Protein AF-A0A3M0XNU6-F1 (afdb_monomer)

Solvent-accessible surface area (backbone atoms only — not comparable to full-atom values): 14182 Å² total; per-residue (Å²): 137,84,80,82,56,65,70,59,57,54,55,50,54,57,53,46,60,76,67,73,67,74,83,84,85,66,60,78,74,62,72,77,53,43,75,71,45,55,51,52,51,54,50,51,52,55,58,64,71,69,73,85,81,84,87,78,82,79,82,80,80,74,86,76,84,79,83,78,89,78,93,73,89,81,83,86,74,93,75,79,91,77,82,81,82,77,85,79,81,82,78,76,83,76,80,78,79,79,77,73,84,72,46,28,30,30,47,63,102,56,91,40,57,34,13,68,40,73,92,59,55,75,74,43,81,45,59,44,35,39,70,39,46,78,46,102,55,83,64,45,78,46,99,91,39,49,25,34,37,29,33,47,96,92,42,74,26,26,38,52,46,90,32,57,39,78,45,63,93,75,58,46,62,37,47,89,88,29,49,56,31,14,76,39,86,95,49,57,74,76,43,80,40,54,30,28,32,53,30,31,76,75,46,75,57,96,78,30,33,36,31,38,36,85,90,70,50,70,32,22,34,69,128

Sequence (223 aa):
MEIDLRPFVQKTKKLLSVFGWKPTWWPPYLKKIGLPGALVFLLLVAVGMFAIGARVSAHDETPVATTVEITGQVTATPVAPTDTPTPTPTLAPTPTATTVPVAYVVQSDNVVYLLKEPGLTILASVPVGSEVEIRDAEPVIAGGITWVPVRYDGTDGWLADYQVYPIQAGYALVGEDGGRLYDAPDGQPIAWLYPGAAYHVVESSDGWLHVSLVDGKSGWIRP

Secondary structure (DSSP, 8-state):
-----HHHHHHHHHHHHHTT-------TTTTSSHHHHHHHHHHHHHHHTTSS-----------------------PPPPPPPPPPPPPPPPPPPPPP-----EEEE--SS-EEEESSTTS-EEEEE-TT-EEEEPSS--EEETTEEEEEEEETTEEEEEEGGGEEEEPTTEEE--TT-EEEESSTT--EEEEEPTT-EEEEEEEETTEEEEEETTS-EEEE--

Radius of gyration: 32.39 Å; Cα contacts (8 Å, |Δi|>4): 297; chains: 1; bounding box: 72×64×84 Å

Structure (mmCIF, N/CA/C/O backbone):
data_AF-A0A3M0XNU6-F1
#
_entry.id   AF-A0A3M0XNU6-F1
#
loop_
_atom_site.group_PDB
_atom_site.id
_atom_site.type_symbol
_atom_site.label_atom_id
_atom_site.label_alt_id
_atom_site.label_comp_id
_atom_site.label_asym_id
_atom_site.label_entity_id
_atom_site.label_seq_id
_atom_site.pdbx_PDB_ins_code
_atom_site.Cartn_x
_atom_site.Cartn_y
_atom_site.Cartn_z
_atom_site.occupancy
_atom_site.B_iso_or_equiv
_atom_site.auth_seq_id
_atom_site.auth_comp_id
_atom_site.auth_asym_id
_atom_site.auth_atom_id
_atom_site.pdbx_PDB_model_num
ATOM 1 N N . MET A 1 1 ? 13.383 44.230 37.381 1.00 42.81 1 MET A N 1
ATOM 2 C CA . MET A 1 1 ? 12.063 43.954 37.982 1.00 42.81 1 MET A CA 1
ATOM 3 C C . MET A 1 1 ? 11.953 42.442 38.088 1.00 42.81 1 MET A C 1
ATOM 5 O O . MET A 1 1 ? 11.737 41.784 37.082 1.00 42.81 1 MET A O 1
ATOM 9 N N . GLU A 1 2 ? 12.292 41.889 39.250 1.00 49.72 2 GLU A N 1
ATOM 10 C CA . GLU A 1 2 ? 12.388 40.442 39.471 1.00 49.72 2 GLU A CA 1
ATOM 11 C C . GLU A 1 2 ? 11.035 39.941 39.979 1.00 49.72 2 GLU A C 1
ATOM 13 O O . GLU A 1 2 ? 10.546 40.391 41.014 1.00 49.72 2 GLU A O 1
ATOM 18 N N . ILE A 1 3 ? 10.371 39.098 39.189 1.00 46.88 3 ILE A N 1
ATOM 19 C CA . ILE A 1 3 ? 9.036 38.591 39.511 1.00 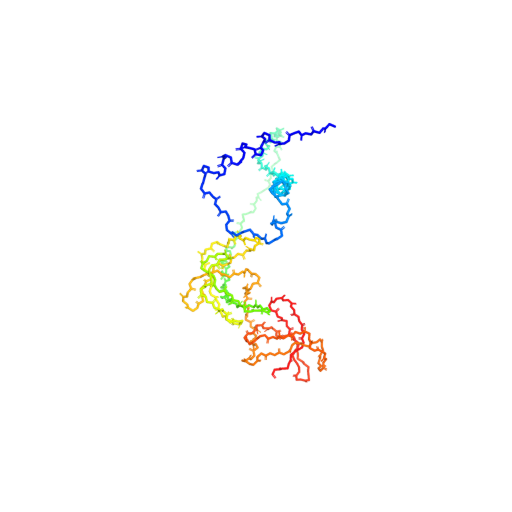46.88 3 ILE A CA 1
ATOM 20 C C . ILE A 1 3 ? 9.209 37.420 40.481 1.00 46.88 3 ILE A C 1
ATOM 22 O O . ILE A 1 3 ? 9.730 36.370 40.108 1.00 46.88 3 ILE A O 1
ATOM 26 N N . ASP A 1 4 ? 8.763 37.591 41.726 1.00 68.00 4 ASP A N 1
ATOM 27 C CA . ASP A 1 4 ? 8.775 36.517 42.719 1.00 68.00 4 ASP A CA 1
ATOM 28 C C . ASP A 1 4 ? 7.674 35.491 42.405 1.00 68.00 4 ASP A C 1
ATOM 30 O O . ASP A 1 4 ? 6.487 35.703 42.658 1.00 68.00 4 ASP A O 1
ATOM 34 N N . LEU A 1 5 ? 8.081 34.358 41.832 1.00 55.56 5 LEU A N 1
ATOM 35 C CA . LEU A 1 5 ? 7.194 33.257 41.445 1.00 55.56 5 LEU A CA 1
ATOM 36 C C . LEU A 1 5 ? 6.949 32.240 42.574 1.00 55.56 5 LEU A C 1
ATOM 38 O O . LEU A 1 5 ? 6.152 31.310 42.405 1.00 55.56 5 LEU A O 1
ATOM 42 N N . ARG A 1 6 ? 7.583 32.398 43.746 1.00 69.50 6 ARG A N 1
ATOM 43 C CA . ARG A 1 6 ? 7.418 31.483 44.891 1.00 69.50 6 ARG A CA 1
ATOM 44 C C . ARG A 1 6 ? 5.957 31.266 45.320 1.00 69.50 6 ARG A C 1
ATOM 46 O O . ARG A 1 6 ? 5.605 30.103 45.546 1.00 69.50 6 ARG A O 1
ATOM 53 N N . PRO A 1 7 ? 5.071 32.284 45.397 1.00 68.06 7 PRO A N 1
ATOM 54 C CA . PRO A 1 7 ? 3.685 32.057 45.814 1.00 68.06 7 PRO A CA 1
ATOM 55 C C . PRO A 1 7 ? 2.882 31.218 44.804 1.00 68.06 7 PRO A C 1
ATOM 57 O O . PRO A 1 7 ? 2.040 30.408 45.202 1.00 68.06 7 PRO A O 1
ATOM 60 N N . PHE A 1 8 ? 3.176 31.333 43.506 1.00 54.69 8 PHE A N 1
ATOM 61 C CA . PHE A 1 8 ? 2.510 30.551 42.459 1.00 54.69 8 PHE A CA 1
ATOM 62 C C . PHE A 1 8 ? 2.925 29.070 42.490 1.00 54.69 8 PHE A C 1
ATOM 64 O O . PHE A 1 8 ? 2.083 28.172 42.382 1.00 54.69 8 PHE A O 1
ATOM 71 N N . VAL A 1 9 ? 4.212 28.801 42.732 1.00 63.41 9 VAL A N 1
ATOM 72 C CA . VAL A 1 9 ? 4.755 27.435 42.862 1.00 63.41 9 VAL A CA 1
ATOM 73 C C . VAL A 1 9 ? 4.161 26.701 44.074 1.00 63.41 9 VAL A C 1
ATOM 75 O O . VAL A 1 9 ? 3.882 25.503 44.006 1.00 63.41 9 VAL A O 1
ATOM 78 N N . GLN A 1 10 ? 3.911 27.406 45.180 1.00 66.50 10 GLN A N 1
ATOM 79 C CA . GLN A 1 10 ? 3.286 26.803 46.365 1.00 66.50 10 GLN A CA 1
ATOM 80 C C . GLN A 1 10 ? 1.804 26.470 46.133 1.00 66.50 10 GLN A C 1
ATOM 82 O O . GLN A 1 10 ? 1.336 25.397 46.524 1.00 66.50 10 GLN A O 1
ATOM 87 N N . LYS A 1 11 ? 1.068 27.345 45.435 1.00 65.12 11 LYS A N 1
ATOM 88 C CA . LYS A 1 11 ? -0.355 27.132 45.121 1.00 65.12 11 LYS A CA 1
ATOM 89 C C . LYS A 1 11 ? -0.570 25.943 44.175 1.00 65.12 11 LYS A C 1
ATOM 91 O O . LYS A 1 11 ? -1.494 25.159 44.376 1.00 65.12 11 LYS A O 1
ATOM 96 N N . THR A 1 12 ? 0.314 25.767 43.194 1.00 55.41 12 THR A N 1
ATOM 97 C CA . THR A 1 12 ? 0.257 24.664 42.215 1.00 55.41 12 THR A CA 1
ATOM 98 C C . THR A 1 12 ? 0.667 23.315 42.809 1.00 55.41 12 THR A C 1
ATOM 100 O O . THR A 1 12 ? -0.002 22.318 42.538 1.00 55.41 12 THR A O 1
ATOM 103 N N . LYS A 1 13 ? 1.668 23.266 43.704 1.00 60.09 13 LYS A N 1
ATOM 104 C CA . LYS A 1 13 ? 1.991 22.042 44.471 1.00 60.09 13 LYS A CA 1
ATOM 105 C C . LYS A 1 13 ? 0.803 21.534 45.289 1.00 60.09 13 LYS A C 1
ATOM 107 O O . LYS A 1 13 ? 0.545 20.333 45.299 1.00 60.09 13 LYS A O 1
ATOM 112 N N . LYS A 1 14 ? 0.068 22.445 45.936 1.00 65.19 14 LYS A N 1
ATOM 113 C CA . LYS A 1 14 ? -1.125 22.101 46.723 1.00 65.19 14 LYS A CA 1
ATOM 114 C C . LYS A 1 14 ? -2.269 21.579 45.844 1.00 65.19 14 LYS A C 1
ATOM 116 O O . LYS A 1 14 ? -2.992 20.685 46.262 1.00 65.19 14 LYS A O 1
ATOM 121 N N . LEU A 1 15 ? -2.408 22.094 44.621 1.00 58.09 15 LEU A N 1
ATOM 122 C CA . LEU A 1 15 ? -3.404 21.623 43.652 1.00 58.09 15 LEU A CA 1
ATOM 123 C C . LEU A 1 15 ? -3.069 20.223 43.119 1.00 58.09 15 LEU A C 1
ATOM 125 O O . LEU A 1 15 ? -3.934 19.355 43.082 1.00 58.09 15 LEU A O 1
ATOM 129 N N . LEU A 1 16 ? -1.803 19.972 42.784 1.00 54.34 16 LEU A N 1
ATOM 130 C CA . LEU A 1 16 ? -1.350 18.670 42.282 1.00 54.34 16 LEU A CA 1
ATOM 131 C C . LEU A 1 16 ? -1.430 17.567 43.350 1.00 54.34 16 LEU A C 1
ATOM 133 O O . LEU A 1 16 ? -1.727 16.421 43.016 1.00 54.34 16 LEU A O 1
ATOM 137 N N . SER A 1 17 ? -1.235 17.896 44.636 1.00 64.12 17 SER A N 1
ATOM 138 C CA . SER A 1 17 ? -1.388 16.917 45.722 1.00 64.12 17 SER A CA 1
ATOM 139 C C . SER A 1 17 ? -2.841 16.513 45.977 1.00 64.12 17 SER A C 1
ATOM 141 O O . SER A 1 17 ? -3.081 15.384 46.392 1.00 64.12 17 SER A O 1
ATOM 143 N N . VAL A 1 18 ? -3.807 17.405 45.720 1.00 69.38 18 VAL A N 1
ATOM 144 C CA . VAL A 1 18 ? -5.244 17.102 45.868 1.00 69.38 18 VAL A CA 1
ATOM 145 C C . VAL A 1 18 ? -5.704 16.057 44.847 1.00 69.38 18 VAL A C 1
ATOM 147 O O . VAL A 1 18 ? -6.566 15.244 45.156 1.00 69.38 18 VAL A O 1
ATOM 150 N N . PHE A 1 19 ? -5.085 16.015 43.665 1.00 56.41 19 PHE A N 1
ATOM 151 C CA . PHE A 1 19 ? -5.438 15.073 42.598 1.00 56.41 19 PHE A CA 1
ATOM 152 C C . PHE A 1 19 ? -4.696 13.728 42.658 1.00 56.41 19 PHE A C 1
ATOM 154 O O . PHE A 1 19 ? -4.841 12.917 41.747 1.00 56.41 19 PHE A O 1
ATOM 161 N N . GLY A 1 20 ? -3.883 13.467 43.692 1.00 51.66 20 GLY A N 1
ATOM 162 C CA . GLY A 1 20 ? -3.170 12.187 43.844 1.00 51.66 20 GLY A CA 1
ATOM 163 C C . GLY A 1 20 ? -2.226 11.839 42.682 1.00 51.66 20 GLY A C 1
ATOM 164 O O . GLY A 1 20 ? -1.790 10.695 42.552 1.00 51.66 20 GLY A O 1
ATOM 165 N N . TRP A 1 21 ? -1.905 12.810 41.824 1.00 49.38 21 TRP A N 1
ATOM 166 C CA . TRP A 1 21 ? -1.249 12.564 40.549 1.00 49.38 21 TRP A CA 1
ATOM 167 C C . TRP A 1 21 ? 0.268 12.469 40.738 1.00 49.38 21 TRP A C 1
ATOM 169 O O . TRP A 1 21 ? 0.948 13.459 41.014 1.00 49.38 21 TRP A O 1
ATOM 179 N N . LYS A 1 22 ? 0.811 11.256 40.597 1.00 58.06 22 LYS A N 1
ATOM 180 C CA . LYS A 1 22 ? 2.254 11.000 40.496 1.00 58.06 22 LYS A CA 1
ATOM 181 C C . LYS A 1 22 ? 2.568 10.590 39.055 1.00 58.06 22 LYS A C 1
ATOM 183 O O . LYS A 1 22 ? 2.352 9.429 38.717 1.00 58.06 22 LYS A O 1
ATOM 188 N N . PRO A 1 23 ? 3.050 11.496 38.190 1.00 52.47 23 PRO A N 1
ATOM 189 C CA . PRO A 1 23 ? 3.383 11.131 36.821 1.00 52.47 23 PRO A CA 1
ATOM 190 C C . PRO A 1 23 ? 4.650 10.266 36.812 1.00 52.47 23 PRO A C 1
ATOM 192 O O . PRO A 1 23 ? 5.767 10.751 36.982 1.00 52.47 23 PRO A O 1
ATOM 195 N N . THR A 1 24 ? 4.472 8.958 36.640 1.00 52.75 24 THR A N 1
ATOM 196 C CA . THR A 1 24 ? 5.554 7.968 36.512 1.00 52.75 24 THR A CA 1
ATOM 197 C C . THR A 1 24 ? 6.213 7.985 35.131 1.00 52.75 24 THR A C 1
ATOM 199 O O . THR A 1 24 ? 7.354 7.550 34.999 1.00 52.75 24 THR A O 1
ATOM 202 N N . TRP A 1 25 ? 5.549 8.542 34.115 1.00 50.56 25 TRP A N 1
ATOM 203 C CA . TRP A 1 25 ? 6.032 8.588 32.732 1.00 50.56 25 TRP A CA 1
ATOM 204 C C . TRP A 1 25 ? 6.517 9.989 32.335 1.00 50.56 25 TRP A C 1
ATOM 206 O O . TRP A 1 25 ? 5.953 10.645 31.467 1.00 50.56 25 TRP A O 1
ATOM 216 N N . TRP A 1 26 ? 7.546 10.500 33.016 1.00 58.38 26 TRP A N 1
ATOM 217 C CA . TRP A 1 26 ? 8.228 11.717 32.563 1.00 58.38 26 TRP A CA 1
ATOM 218 C C . TRP A 1 26 ? 9.405 11.367 31.650 1.00 58.38 26 TRP A C 1
ATOM 220 O O . TRP A 1 26 ? 10.308 10.646 32.093 1.00 58.38 26 TRP A O 1
ATOM 230 N N . PRO A 1 27 ? 9.441 11.911 30.418 1.00 61.31 27 PRO A N 1
ATOM 231 C CA . PRO A 1 27 ? 10.585 11.783 29.534 1.00 61.31 27 PRO A CA 1
ATOM 232 C C . PRO A 1 27 ? 11.887 12.200 30.238 1.00 61.31 27 PRO A C 1
ATOM 234 O O . PRO A 1 27 ? 11.906 13.198 30.969 1.00 61.31 27 PRO A O 1
ATOM 237 N N . PRO A 1 28 ? 12.998 11.474 30.034 1.00 64.75 28 PRO A N 1
ATOM 238 C CA . PRO A 1 28 ? 14.230 11.664 30.802 1.00 64.75 28 PRO A CA 1
ATOM 239 C C . PRO A 1 28 ? 14.827 13.077 30.694 1.00 64.75 28 PRO A C 1
ATOM 241 O O . PRO A 1 28 ? 15.511 13.517 31.618 1.00 64.75 28 PRO A O 1
ATOM 244 N N . TYR A 1 29 ? 14.529 13.828 29.629 1.00 62.22 29 TYR A N 1
ATOM 245 C CA . TYR A 1 29 ? 14.994 15.207 29.459 1.00 62.22 29 TYR A CA 1
ATOM 246 C C . TYR A 1 29 ? 14.289 16.215 30.389 1.00 62.22 29 TYR A C 1
ATOM 248 O O . TYR A 1 29 ? 14.922 17.176 30.822 1.00 62.22 29 TYR A O 1
ATOM 256 N N . LEU A 1 30 ? 13.035 15.971 30.794 1.00 57.47 30 LEU A N 1
ATOM 257 C CA . LEU A 1 30 ? 12.285 16.846 31.713 1.00 57.47 30 LEU A CA 1
ATOM 258 C C . LEU A 1 30 ? 12.776 16.753 33.167 1.00 57.47 30 LEU A C 1
ATOM 260 O O . LEU A 1 30 ? 12.576 17.683 33.947 1.00 57.47 30 LEU A O 1
ATOM 264 N N . LYS A 1 31 ? 13.495 15.681 33.532 1.00 58.12 31 LYS A N 1
ATOM 265 C CA . LYS A 1 31 ? 14.091 15.535 34.872 1.00 58.12 31 LYS A CA 1
ATOM 266 C C . LYS A 1 31 ? 15.221 16.538 35.143 1.00 58.12 31 LYS A C 1
ATOM 268 O O . LYS A 1 31 ? 15.473 16.844 36.304 1.00 58.12 31 LYS A O 1
ATOM 273 N N . LYS A 1 32 ? 15.886 17.066 34.105 1.00 56.25 32 LYS A N 1
ATOM 274 C CA . LYS A 1 32 ? 17.035 17.982 34.254 1.00 56.25 32 LYS A CA 1
ATOM 275 C C . LYS A 1 32 ? 16.654 19.458 34.407 1.00 56.25 32 LYS A C 1
ATOM 277 O O . LYS A 1 32 ? 17.444 20.223 34.943 1.00 56.25 32 LYS A O 1
ATOM 282 N N . ILE A 1 33 ? 15.464 19.860 33.959 1.00 57.00 33 ILE A N 1
ATOM 283 C CA . ILE A 1 33 ? 15.073 21.283 33.855 1.00 57.00 33 ILE A CA 1
ATOM 284 C C . ILE A 1 33 ? 14.360 21.780 35.130 1.00 57.00 33 ILE A C 1
ATOM 286 O O . ILE A 1 33 ? 14.108 22.971 35.305 1.00 57.00 33 ILE A O 1
ATOM 290 N N . GLY A 1 34 ? 14.058 20.865 36.059 1.00 58.91 34 GLY A N 1
ATOM 291 C CA . GLY A 1 34 ? 13.315 21.164 37.279 1.00 58.91 34 GLY A CA 1
ATOM 292 C C . GLY A 1 34 ? 11.871 21.606 37.007 1.00 58.91 34 GLY A C 1
ATOM 293 O O . GLY A 1 34 ? 11.481 21.962 35.895 1.00 58.91 34 GLY A O 1
ATOM 294 N N . LEU A 1 35 ? 11.056 21.611 38.064 1.00 55.75 35 LEU A N 1
ATOM 295 C CA . LEU A 1 35 ? 9.664 22.072 38.026 1.00 55.75 35 LEU A CA 1
ATOM 296 C C . LEU A 1 35 ? 9.453 23.443 37.331 1.00 55.75 35 LEU A C 1
ATOM 298 O O . LEU A 1 35 ? 8.457 23.569 36.618 1.00 55.75 35 LEU A O 1
ATOM 302 N N . PRO A 1 36 ? 10.342 24.458 37.469 1.00 55.97 36 PRO A N 1
ATOM 303 C CA . PRO A 1 36 ? 10.137 25.732 36.776 1.00 55.97 36 PRO A CA 1
ATOM 304 C C . PRO A 1 36 ? 10.290 25.627 35.250 1.00 55.97 36 PRO A C 1
ATOM 306 O O . PRO A 1 36 ? 9.528 26.265 34.530 1.00 55.97 36 PRO A O 1
ATOM 309 N N . GLY A 1 37 ? 11.194 24.785 34.738 1.00 53.78 37 GLY A N 1
ATOM 310 C CA . GLY A 1 37 ? 11.375 24.610 33.294 1.00 53.78 37 GLY A CA 1
ATOM 311 C C . GLY A 1 37 ? 10.219 23.876 32.613 1.00 53.78 37 GLY A C 1
ATOM 312 O O . GLY A 1 37 ? 9.801 24.250 31.519 1.00 53.78 37 GLY A O 1
ATOM 313 N N . ALA A 1 38 ? 9.645 22.878 33.290 1.00 58.50 38 ALA A N 1
ATOM 314 C CA . ALA A 1 38 ? 8.473 22.150 32.798 1.00 58.50 38 ALA A CA 1
ATOM 315 C C . ALA A 1 38 ? 7.217 23.044 32.714 1.00 58.50 38 ALA A C 1
ATOM 317 O O . ALA A 1 38 ? 6.405 22.886 31.805 1.00 58.50 38 ALA A O 1
ATOM 318 N N . LEU A 1 39 ? 7.080 24.012 33.628 1.00 58.88 39 LEU A N 1
ATOM 319 C CA . LEU A 1 39 ? 5.986 24.988 33.625 1.00 58.88 39 LEU A CA 1
ATOM 320 C C . LEU A 1 39 ? 6.112 26.007 32.487 1.00 58.88 39 LEU A C 1
ATOM 322 O O . LEU A 1 39 ? 5.106 26.315 31.856 1.00 58.88 39 LEU A O 1
ATOM 326 N N . VAL A 1 40 ? 7.325 26.481 32.177 1.00 61.69 40 VAL A N 1
ATOM 327 C CA . VAL A 1 40 ? 7.561 27.352 31.009 1.00 61.69 40 VAL A CA 1
ATOM 328 C C . VAL A 1 40 ? 7.279 26.600 29.706 1.00 61.69 40 VAL A C 1
ATOM 330 O O . VAL A 1 40 ? 6.657 27.158 28.809 1.00 61.69 40 VAL A O 1
ATOM 333 N N . PHE A 1 41 ? 7.656 25.320 29.619 1.00 60.78 41 PHE A N 1
ATOM 334 C CA . PHE A 1 41 ? 7.365 24.488 28.449 1.00 60.78 41 PHE A CA 1
ATOM 335 C C . PHE A 1 41 ? 5.857 24.264 28.252 1.00 60.78 41 PHE A C 1
ATOM 337 O O . PHE A 1 41 ? 5.349 24.472 27.155 1.00 60.78 41 PHE A O 1
ATOM 344 N N . LEU A 1 42 ? 5.114 23.927 29.314 1.00 60.00 42 LEU A N 1
ATOM 345 C CA . LEU A 1 42 ? 3.651 23.797 29.244 1.00 60.00 42 LEU A CA 1
ATOM 346 C C . LEU A 1 42 ? 2.957 25.121 28.892 1.00 60.00 42 LEU A C 1
ATOM 348 O O . LEU A 1 42 ? 1.980 25.118 28.147 1.00 60.00 42 LEU A O 1
ATOM 352 N N . LEU A 1 43 ? 3.471 26.252 29.383 1.00 56.56 43 LEU A N 1
ATOM 353 C CA . LEU A 1 43 ? 2.916 27.572 29.085 1.00 56.56 43 LEU A CA 1
ATOM 354 C C . LEU A 1 43 ? 3.215 28.006 27.638 1.00 56.56 43 LEU A C 1
ATOM 356 O O . LEU A 1 43 ? 2.343 28.574 26.990 1.00 56.56 43 LEU A O 1
ATOM 360 N N . LEU A 1 44 ? 4.386 27.663 27.089 1.00 57.41 44 LEU A N 1
ATOM 361 C CA . LEU A 1 44 ? 4.710 27.880 25.672 1.00 57.41 44 LEU A CA 1
ATOM 362 C C . LEU A 1 44 ? 3.870 26.999 24.736 1.00 57.41 44 LEU A C 1
ATOM 364 O O . LEU A 1 44 ? 3.419 27.480 23.700 1.00 57.41 44 LEU A O 1
ATOM 368 N N . VAL A 1 45 ? 3.600 25.746 25.112 1.00 57.78 45 VAL A N 1
ATOM 369 C CA . VAL A 1 45 ? 2.711 24.856 24.344 1.00 57.78 45 VAL A CA 1
ATOM 370 C C . VAL A 1 45 ? 1.265 25.372 24.362 1.00 57.78 45 VAL A C 1
ATOM 372 O O . VAL A 1 45 ? 0.607 25.373 23.325 1.00 57.78 45 VAL A O 1
ATOM 375 N N . ALA A 1 46 ? 0.786 25.894 25.496 1.00 54.81 46 ALA A N 1
ATOM 376 C CA . ALA A 1 46 ? -0.552 26.482 25.593 1.00 54.81 46 ALA A CA 1
ATOM 377 C C . ALA A 1 46 ? -0.698 27.795 24.795 1.00 54.81 46 ALA A C 1
ATOM 379 O O . ALA A 1 46 ? -1.736 28.019 24.177 1.00 54.81 46 ALA A O 1
ATOM 380 N N . VAL A 1 47 ? 0.338 28.644 24.760 1.00 53.38 47 VAL A N 1
ATOM 381 C CA . VAL A 1 47 ? 0.333 29.884 23.958 1.00 53.38 47 VAL A CA 1
ATOM 382 C C . VAL A 1 47 ? 0.484 29.585 22.458 1.00 53.38 47 VAL A C 1
ATOM 384 O O . VAL A 1 47 ? -0.152 30.246 21.640 1.00 53.38 47 VAL A O 1
ATOM 387 N N . GLY A 1 48 ? 1.243 28.550 22.083 1.00 43.34 48 GLY A N 1
ATOM 388 C CA . GLY A 1 48 ? 1.364 28.096 20.692 1.00 43.34 48 GLY A CA 1
ATOM 389 C C . GLY A 1 48 ? 0.077 27.489 20.118 1.00 43.34 48 GLY A C 1
ATOM 390 O O . GLY A 1 48 ? -0.183 27.637 18.927 1.00 43.34 48 GLY A O 1
ATOM 391 N N . MET A 1 49 ? -0.770 26.875 20.954 1.00 49.38 49 MET A N 1
ATOM 392 C CA . MET A 1 49 ? -2.066 26.325 20.524 1.00 49.38 49 MET A CA 1
ATOM 393 C C . MET A 1 49 ? -3.177 27.376 20.327 1.00 49.38 49 MET A C 1
ATOM 395 O O . MET A 1 49 ? -4.250 27.019 19.850 1.00 49.38 49 MET A O 1
ATOM 399 N N . PHE A 1 50 ? -2.958 28.660 20.640 1.00 44.56 50 PHE A N 1
ATOM 400 C CA . PHE A 1 50 ? -4.000 29.701 20.550 1.00 44.56 50 PHE A CA 1
ATOM 401 C C . PHE A 1 50 ? -3.820 30.692 19.376 1.00 44.56 50 PHE A C 1
ATOM 403 O O . PHE A 1 50 ? -4.544 31.680 19.291 1.00 44.56 50 PHE A O 1
ATOM 410 N N . ALA A 1 51 ? -2.878 30.448 18.453 1.00 41.22 51 ALA A N 1
ATOM 411 C CA . ALA A 1 51 ? -2.525 31.395 17.379 1.00 41.22 51 ALA A CA 1
ATOM 412 C C . ALA A 1 51 ? -2.807 30.917 15.936 1.00 41.22 51 ALA A C 1
ATOM 414 O O . ALA A 1 51 ? -2.332 31.539 14.988 1.00 41.22 51 ALA A O 1
ATOM 415 N N . ILE A 1 52 ? -3.610 29.864 15.738 1.00 46.47 52 ILE A N 1
ATOM 416 C CA . ILE A 1 52 ? -4.157 29.491 14.415 1.00 46.47 52 ILE A CA 1
ATOM 417 C C . ILE A 1 52 ? -5.662 29.260 14.570 1.00 46.47 52 ILE A C 1
ATOM 419 O O . ILE A 1 52 ? -6.175 28.150 14.499 1.00 46.47 52 ILE A O 1
ATOM 423 N N . GLY A 1 53 ? -6.372 30.340 14.878 1.00 43.66 53 GLY A N 1
ATOM 424 C CA . GLY A 1 53 ? -7.809 30.329 15.122 1.00 43.66 53 GLY A CA 1
ATOM 425 C C . GLY A 1 53 ? -8.440 31.627 14.653 1.00 43.66 53 GLY A C 1
ATOM 426 O O . GLY A 1 53 ? -8.887 32.413 15.474 1.00 43.66 53 GLY A O 1
ATOM 427 N N . ALA A 1 54 ? -8.398 31.874 13.343 1.00 43.59 54 ALA A N 1
ATOM 428 C CA . ALA A 1 54 ? -9.357 32.689 12.593 1.00 43.59 54 ALA A CA 1
ATOM 429 C C . ALA A 1 54 ? -8.812 32.866 11.177 1.00 43.59 54 ALA A C 1
ATOM 431 O O . ALA A 1 54 ? -7.842 33.597 11.033 1.00 43.59 54 ALA A O 1
ATOM 432 N N . ARG A 1 55 ? -9.407 32.199 10.176 1.00 50.59 55 ARG A N 1
ATOM 433 C CA . ARG A 1 55 ? -9.950 32.761 8.916 1.00 50.59 55 ARG A CA 1
ATOM 434 C C . ARG A 1 55 ? -10.605 31.617 8.129 1.00 50.59 55 ARG A C 1
ATOM 436 O O . ARG A 1 55 ? -9.992 31.031 7.250 1.00 50.59 55 ARG A O 1
ATOM 443 N N . VAL A 1 56 ? -11.862 31.320 8.436 1.00 39.78 56 VAL A N 1
ATOM 444 C CA . VAL A 1 56 ? -12.799 30.835 7.417 1.00 39.78 56 VAL A CA 1
ATOM 445 C C . VAL A 1 56 ? -13.945 31.826 7.465 1.00 39.78 56 VAL A C 1
ATOM 447 O O . VAL A 1 56 ? -14.770 31.797 8.373 1.00 39.78 56 VAL A O 1
ATOM 450 N N . SER A 1 57 ? -13.906 32.798 6.555 1.00 48.53 57 SER A N 1
ATOM 451 C CA . SER A 1 57 ? -15.082 33.606 6.261 1.00 48.53 57 SER A CA 1
ATOM 452 C C . SER A 1 57 ? -16.141 32.647 5.738 1.00 48.53 57 SER A C 1
ATOM 454 O O . SER A 1 57 ? -15.951 32.032 4.691 1.00 48.53 57 SER A O 1
ATOM 456 N N . ALA A 1 58 ? -17.223 32.488 6.491 1.00 43.62 58 ALA A N 1
ATOM 457 C CA . ALA A 1 58 ? -18.439 31.894 5.977 1.00 43.62 58 ALA A CA 1
ATOM 458 C C . ALA A 1 58 ? -18.918 32.770 4.812 1.00 43.62 58 ALA A C 1
ATOM 460 O O . ALA A 1 58 ? -19.195 33.955 5.004 1.00 43.62 58 ALA A O 1
ATOM 461 N N . HIS A 1 59 ? -18.964 32.206 3.606 1.00 44.47 59 HIS A N 1
ATOM 462 C CA . HIS A 1 59 ? -19.751 32.786 2.528 1.00 44.47 59 HIS A CA 1
ATOM 463 C C . HIS A 1 59 ? -21.202 32.389 2.803 1.00 44.47 59 HIS A C 1
ATOM 465 O O . HIS A 1 59 ? -21.632 31.281 2.496 1.00 44.47 59 HIS A O 1
ATOM 471 N N . ASP A 1 60 ? -21.910 33.272 3.498 1.00 47.84 60 ASP A N 1
ATOM 472 C CA . ASP A 1 60 ? -23.354 33.204 3.681 1.00 47.84 60 ASP A CA 1
ATOM 473 C C . ASP A 1 60 ? -23.995 33.778 2.412 1.00 47.84 60 ASP A C 1
ATOM 475 O O . ASP A 1 60 ? -24.164 34.989 2.271 1.00 47.84 60 ASP A O 1
ATOM 479 N N . GLU A 1 61 ? -24.240 32.923 1.420 1.00 45.19 61 GLU A N 1
ATOM 480 C CA . GLU A 1 61 ? -25.014 33.306 0.241 1.00 45.19 61 GLU A CA 1
ATOM 481 C C . GLU A 1 61 ? -26.488 33.010 0.498 1.00 45.19 61 GLU A C 1
ATOM 483 O O . GLU A 1 61 ? -27.036 31.976 0.119 1.00 45.19 61 GLU A O 1
ATOM 488 N N . THR A 1 62 ? -27.140 33.951 1.176 1.00 51.62 62 THR A N 1
ATOM 489 C CA . THR A 1 62 ? -28.596 34.071 1.182 1.00 51.62 62 THR A CA 1
ATOM 490 C C . THR A 1 62 ? -29.033 34.532 -0.214 1.00 51.62 62 THR A C 1
ATOM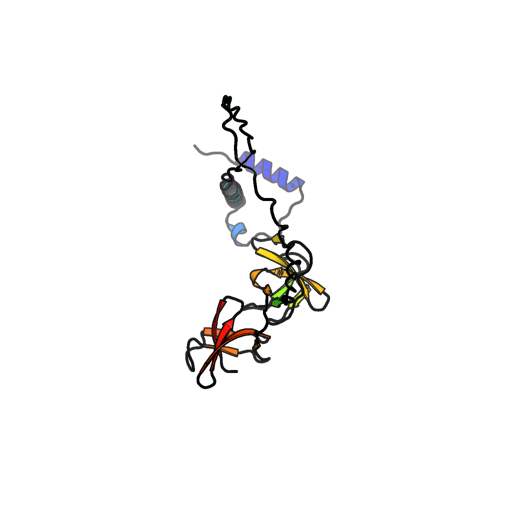 492 O O . THR A 1 62 ? -28.666 35.637 -0.621 1.00 51.62 62 THR A O 1
ATOM 495 N N . PRO A 1 63 ? -29.817 33.756 -0.986 1.00 48.06 63 PRO A N 1
ATOM 496 C CA . PRO A 1 63 ? -30.338 34.253 -2.251 1.00 48.06 63 PRO A CA 1
ATOM 497 C C . PRO A 1 63 ? -31.420 35.303 -1.970 1.00 48.06 63 PRO A C 1
ATOM 499 O O . PRO A 1 63 ? -32.551 34.983 -1.605 1.00 48.06 63 PRO A O 1
ATOM 502 N N . VAL A 1 64 ? -31.071 36.579 -2.138 1.00 56.47 64 VAL A N 1
ATOM 503 C CA . VAL A 1 64 ? -32.040 37.679 -2.170 1.00 56.47 64 VAL A CA 1
ATOM 504 C C . VAL A 1 64 ? -32.692 37.688 -3.551 1.00 56.47 64 VAL A C 1
ATOM 506 O O . VAL A 1 64 ? -32.057 38.009 -4.555 1.00 56.47 64 VAL A O 1
ATOM 509 N N . ALA A 1 65 ? -33.972 37.328 -3.610 1.00 49.34 65 ALA A N 1
ATOM 510 C CA . ALA A 1 65 ? -34.784 37.495 -4.806 1.00 49.34 65 ALA A CA 1
ATOM 511 C C . ALA A 1 65 ? -35.099 38.988 -5.005 1.00 49.34 65 ALA A C 1
ATOM 513 O O . ALA A 1 65 ? -35.918 39.567 -4.293 1.00 49.34 65 ALA A O 1
ATOM 514 N N . THR A 1 66 ? -34.441 39.615 -5.979 1.00 56.31 66 THR A N 1
ATOM 515 C CA . THR A 1 66 ? -34.769 40.968 -6.441 1.00 56.31 66 THR A CA 1
ATOM 516 C C . THR A 1 66 ? -35.925 40.889 -7.435 1.00 56.31 66 THR A C 1
ATOM 518 O O . THR A 1 66 ? -35.735 40.524 -8.594 1.00 56.31 66 THR A O 1
ATOM 521 N N . THR A 1 67 ? -37.130 41.239 -6.991 1.00 47.06 67 THR A N 1
ATOM 522 C CA . THR A 1 67 ? -38.282 41.455 -7.876 1.00 47.06 67 THR A CA 1
ATOM 523 C C . THR A 1 67 ? -38.150 42.825 -8.541 1.00 47.06 67 THR A C 1
ATOM 525 O O . THR A 1 67 ? -38.155 43.848 -7.859 1.00 47.06 67 THR A O 1
ATOM 528 N N . VAL A 1 68 ? -38.033 42.856 -9.869 1.00 49.28 68 VAL A N 1
ATOM 529 C CA . VAL A 1 68 ? -38.095 44.086 -10.673 1.00 49.28 68 VAL A CA 1
ATOM 530 C C . VAL A 1 68 ? -39.511 44.208 -11.235 1.00 49.28 68 VAL A C 1
ATOM 532 O O . VAL A 1 68 ? -39.902 43.426 -12.099 1.00 49.28 68 VAL A O 1
ATOM 535 N N . GLU A 1 69 ? -40.290 45.181 -10.759 1.00 50.75 69 GLU A N 1
ATOM 536 C CA . GLU A 1 69 ? -41.525 45.596 -11.435 1.00 50.75 69 G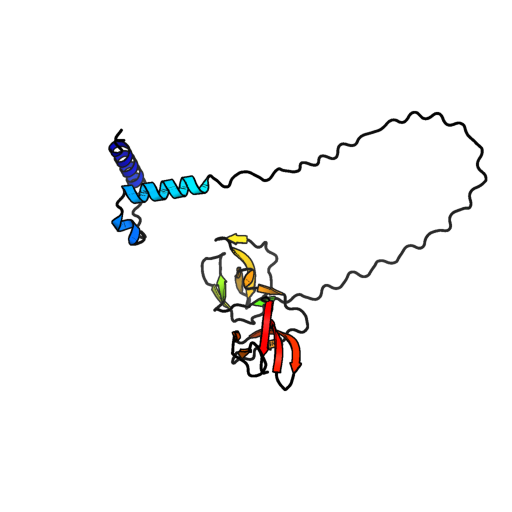LU A CA 1
ATOM 537 C C . GLU A 1 69 ? -41.163 46.460 -12.648 1.00 50.75 69 GLU A C 1
ATOM 539 O O . GLU A 1 69 ? -40.679 47.584 -12.512 1.00 50.75 69 GLU A O 1
ATOM 544 N N . ILE A 1 70 ? -41.388 45.931 -13.853 1.00 55.88 70 ILE A N 1
ATOM 545 C CA . ILE A 1 70 ? -41.278 46.686 -15.104 1.00 55.88 70 ILE A CA 1
ATOM 546 C C . ILE A 1 70 ? -42.696 47.020 -15.570 1.00 55.88 70 ILE A C 1
ATOM 548 O O . ILE A 1 70 ? -43.392 46.182 -16.141 1.00 55.88 70 ILE A O 1
ATOM 552 N N . THR A 1 71 ? -43.119 48.264 -15.351 1.00 52.69 71 THR A N 1
ATOM 553 C CA . THR A 1 71 ? -44.343 48.820 -15.944 1.00 52.69 71 THR A CA 1
ATOM 554 C C . THR A 1 71 ? -44.060 49.197 -17.398 1.00 52.69 71 THR A C 1
ATOM 556 O O . THR A 1 71 ? -43.525 50.268 -17.679 1.00 52.69 71 THR A O 1
ATOM 559 N N . GLY A 1 72 ? -44.399 48.302 -18.327 1.00 52.84 72 GLY A N 1
ATOM 560 C CA . GLY A 1 72 ? -44.329 48.531 -19.772 1.00 52.84 72 GLY A CA 1
ATOM 561 C C . GLY A 1 72 ? -45.715 48.467 -20.414 1.00 52.84 72 GLY A C 1
ATOM 562 O O . GLY A 1 72 ? -46.371 47.431 -20.390 1.00 52.84 72 GLY A O 1
ATOM 563 N N . GLN A 1 73 ? -46.162 49.582 -20.989 1.00 49.03 73 GLN A N 1
ATOM 564 C CA . GLN A 1 73 ? -47.413 49.708 -21.739 1.00 49.03 73 GLN A CA 1
ATOM 565 C C . GLN A 1 73 ? -47.287 49.001 -23.099 1.00 49.03 73 GLN A C 1
ATOM 567 O O . GLN A 1 73 ? -46.418 49.347 -23.899 1.00 49.03 73 GLN A O 1
ATOM 572 N N . VAL A 1 74 ? -48.150 48.016 -23.370 1.00 43.47 74 VAL A N 1
ATOM 573 C CA . VAL A 1 74 ? -48.095 47.205 -24.596 1.00 43.47 74 VAL A CA 1
ATOM 574 C C . VAL A 1 74 ? -49.080 47.750 -25.633 1.00 43.47 74 VAL A C 1
ATOM 576 O O . VAL A 1 74 ? -50.293 47.687 -25.443 1.00 43.47 74 VAL A O 1
ATOM 579 N N . THR A 1 75 ? -48.564 48.265 -26.749 1.00 53.56 75 THR A N 1
ATOM 580 C CA . THR A 1 75 ? -49.348 48.515 -27.967 1.00 53.56 75 THR A CA 1
ATOM 581 C C . THR A 1 75 ? -49.379 47.219 -28.776 1.00 53.56 75 THR A C 1
ATOM 583 O O . THR A 1 75 ? -48.337 46.749 -29.227 1.00 53.56 75 THR A O 1
ATOM 586 N N . ALA A 1 76 ? -50.558 46.613 -28.924 1.00 43.19 76 ALA A N 1
ATOM 587 C CA . ALA A 1 76 ? -50.728 45.352 -29.637 1.00 43.19 76 ALA A CA 1
ATOM 588 C C . ALA A 1 76 ? -50.646 45.540 -31.162 1.00 43.19 76 ALA A C 1
ATOM 590 O O . ALA A 1 76 ? -51.476 46.222 -31.761 1.00 43.19 76 ALA A O 1
ATOM 591 N N . THR A 1 77 ? -49.680 44.868 -31.786 1.00 56.09 77 THR A N 1
ATOM 592 C CA . THR A 1 77 ? -49.647 44.601 -33.232 1.00 56.09 77 THR A CA 1
ATOM 593 C C . THR A 1 77 ? -50.189 43.184 -33.459 1.00 56.09 77 THR A C 1
ATOM 595 O O . THR A 1 77 ? -49.737 42.267 -32.770 1.00 56.09 77 THR A O 1
ATOM 598 N N . PRO A 1 78 ? -51.151 42.955 -34.371 1.00 60.84 78 PRO A N 1
ATOM 599 C CA . PRO A 1 78 ? -51.702 41.620 -34.603 1.00 60.84 78 PRO A CA 1
ATOM 600 C C . PRO A 1 78 ? -50.653 40.687 -35.230 1.00 60.84 78 PRO A C 1
ATOM 602 O O . PRO A 1 78 ? -50.038 41.025 -36.241 1.00 60.84 78 PRO A O 1
ATOM 605 N N . VAL A 1 79 ? -50.455 39.514 -34.619 1.00 60.03 79 VAL A N 1
ATOM 606 C CA . VAL A 1 79 ? -49.508 38.475 -35.060 1.00 60.03 79 VAL A CA 1
ATOM 607 C C . VAL A 1 79 ? -50.258 37.382 -35.830 1.00 60.03 79 VAL A C 1
ATOM 609 O O . VAL A 1 79 ? -51.358 36.984 -35.448 1.00 60.03 79 VAL A O 1
ATOM 612 N N . ALA A 1 80 ? -49.661 36.934 -36.937 1.00 64.88 80 ALA A N 1
ATOM 613 C CA . ALA A 1 80 ? -50.142 35.869 -37.819 1.00 64.88 80 ALA A CA 1
ATOM 614 C C . ALA A 1 80 ? -50.242 34.500 -37.098 1.00 64.88 80 ALA A C 1
ATOM 616 O O . ALA A 1 80 ? -49.559 34.302 -36.093 1.00 64.88 80 ALA A O 1
ATOM 617 N N . PRO A 1 81 ? -51.076 33.553 -37.580 1.00 63.69 81 PRO A N 1
ATOM 618 C CA . PRO A 1 81 ? -51.305 32.279 -36.895 1.00 63.69 81 PRO A CA 1
ATOM 619 C C . PRO A 1 81 ? -50.029 31.429 -36.788 1.00 63.69 81 PRO A C 1
ATOM 621 O O . PRO A 1 81 ? -49.305 31.250 -37.763 1.00 63.69 81 PRO A O 1
ATOM 624 N N . THR A 1 82 ? -49.786 30.910 -35.584 1.00 60.22 82 THR A N 1
ATOM 625 C CA . THR A 1 82 ? -48.627 30.088 -35.209 1.00 60.22 82 THR A CA 1
ATOM 626 C C . THR A 1 82 ? -48.865 28.612 -35.537 1.00 60.22 82 THR A C 1
ATOM 628 O O . THR A 1 82 ? -49.893 28.052 -35.149 1.00 60.22 82 THR A O 1
ATOM 631 N N . ASP A 1 83 ? -47.897 27.973 -36.199 1.00 62.09 83 ASP A N 1
ATOM 632 C CA . ASP A 1 83 ? -47.891 26.530 -36.458 1.00 62.09 83 ASP A CA 1
ATOM 633 C C . ASP A 1 83 ? -47.873 25.720 -35.150 1.00 62.09 83 ASP A C 1
ATOM 635 O O . ASP A 1 83 ? -47.171 26.039 -34.189 1.00 62.09 83 ASP A O 1
ATOM 639 N N . THR A 1 84 ? -48.672 24.652 -35.110 1.00 65.94 84 THR A N 1
ATOM 640 C CA . THR A 1 84 ? -48.801 23.769 -33.940 1.00 65.94 84 THR A CA 1
ATOM 641 C C . THR A 1 84 ? -47.499 22.983 -33.721 1.00 65.94 84 THR A C 1
ATOM 643 O O . THR A 1 84 ? -47.043 22.329 -34.660 1.00 65.94 84 THR A O 1
ATOM 646 N N . PRO A 1 85 ? -46.890 22.993 -32.517 1.00 63.12 85 PRO A N 1
ATOM 647 C CA . PRO A 1 85 ? -45.647 22.269 -32.283 1.00 63.12 85 PRO A CA 1
ATOM 648 C C . PRO A 1 85 ? -45.876 20.752 -32.290 1.00 63.12 85 PRO A C 1
ATOM 650 O O . PRO A 1 85 ? -46.703 20.219 -31.550 1.00 63.12 85 PRO A O 1
ATOM 653 N N . THR A 1 86 ? -45.107 20.055 -33.123 1.00 70.88 86 THR A N 1
ATOM 654 C CA . THR A 1 86 ? -44.990 18.591 -33.150 1.00 70.88 86 THR A CA 1
ATOM 655 C C . THR A 1 86 ? -44.443 18.078 -31.807 1.00 70.88 86 THR A C 1
ATOM 657 O O . THR A 1 86 ? -43.491 18.669 -31.292 1.00 70.88 86 THR A O 1
ATOM 660 N N . PRO A 1 87 ? -44.989 16.994 -31.218 1.00 66.75 87 PRO A N 1
ATOM 661 C CA . PRO A 1 87 ? -44.517 16.478 -29.933 1.00 66.75 87 PRO A CA 1
ATOM 662 C C . PRO A 1 87 ? -43.055 16.014 -30.008 1.00 66.75 87 PRO A C 1
ATOM 664 O O . PRO A 1 87 ? -42.683 15.208 -30.862 1.00 66.75 87 PRO A O 1
ATOM 667 N N . THR A 1 88 ? -42.232 16.510 -29.084 1.00 68.06 88 THR A N 1
ATOM 668 C CA . THR A 1 88 ? -40.832 16.104 -28.910 1.00 68.06 88 THR A CA 1
ATOM 669 C C . THR A 1 88 ? -40.763 14.664 -28.382 1.00 68.06 88 THR A C 1
ATOM 671 O O . THR A 1 88 ? -41.425 14.366 -27.384 1.00 68.06 88 THR A O 1
ATOM 674 N N . PRO A 1 89 ? -39.973 13.756 -28.989 1.00 69.94 89 PRO A N 1
ATOM 675 C CA . PRO A 1 89 ? -39.825 12.395 -28.483 1.00 69.94 89 PRO A CA 1
ATOM 676 C C . PRO A 1 89 ? -39.174 12.397 -27.093 1.00 69.94 89 PRO A C 1
ATOM 678 O O . PRO A 1 89 ? -38.136 13.021 -26.875 1.00 69.94 89 PRO A O 1
ATOM 681 N N . THR A 1 90 ? -39.782 11.683 -26.145 1.00 72.94 90 THR A N 1
ATOM 682 C CA . THR A 1 90 ? -39.205 11.439 -24.818 1.00 72.94 90 THR A CA 1
ATOM 683 C C . THR A 1 90 ? -38.002 10.509 -24.961 1.00 72.94 90 THR A C 1
ATOM 685 O O . THR A 1 90 ? -38.146 9.371 -25.405 1.00 72.94 90 THR A O 1
ATOM 688 N N . LEU A 1 91 ? -36.809 10.994 -24.607 1.00 66.88 91 LEU A N 1
ATOM 689 C CA . LEU A 1 91 ? -35.596 10.179 -24.603 1.00 66.88 91 LEU A CA 1
ATOM 690 C C . LEU A 1 91 ? -35.737 9.048 -23.573 1.00 66.88 91 LEU A C 1
ATOM 692 O O . LEU A 1 91 ? -36.155 9.279 -22.438 1.00 66.88 91 LEU A O 1
ATOM 696 N N . ALA A 1 92 ? -35.401 7.825 -23.986 1.00 73.50 92 ALA A N 1
ATOM 697 C CA . ALA A 1 92 ? -35.352 6.661 -23.107 1.00 73.50 92 ALA A CA 1
ATOM 698 C C . ALA A 1 92 ? -34.333 6.888 -21.971 1.00 73.50 92 ALA A C 1
ATOM 700 O O . ALA A 1 92 ? -33.336 7.582 -22.190 1.00 73.50 92 ALA A O 1
ATOM 701 N N . PRO A 1 93 ? -34.554 6.323 -20.767 1.00 61.91 93 PRO A N 1
ATOM 702 C CA . PRO A 1 93 ? -33.631 6.497 -19.653 1.00 61.91 93 PRO A CA 1
ATOM 703 C C . PRO A 1 93 ? -32.233 5.997 -20.033 1.00 61.91 93 PRO A C 1
ATOM 705 O O . PRO A 1 93 ? -32.067 4.867 -20.493 1.00 61.91 93 PRO A O 1
ATOM 708 N N . THR A 1 94 ? -31.227 6.850 -19.834 1.00 68.69 94 THR A N 1
ATOM 709 C CA . THR A 1 94 ? -29.815 6.483 -19.958 1.00 68.69 94 THR A CA 1
ATOM 710 C C . THR A 1 94 ? -29.523 5.331 -18.992 1.00 68.69 94 THR A C 1
ATOM 712 O O . THR A 1 94 ? -29.855 5.459 -17.810 1.00 68.69 94 THR A O 1
ATOM 715 N N . PRO A 1 95 ? -28.927 4.210 -19.441 1.00 58.50 95 PRO A N 1
ATOM 716 C CA . PRO A 1 95 ? -28.568 3.124 -18.538 1.00 58.50 95 PRO A CA 1
ATOM 717 C C . PRO A 1 95 ? -27.632 3.654 -17.446 1.00 58.50 95 PRO A C 1
ATOM 719 O O . PRO A 1 95 ? -26.614 4.283 -17.737 1.00 58.50 95 PRO A O 1
ATOM 722 N N . THR A 1 96 ? -27.990 3.421 -16.183 1.00 60.81 96 THR A N 1
ATOM 723 C CA . THR A 1 96 ? -27.117 3.686 -15.037 1.00 60.81 96 THR A CA 1
ATOM 724 C C . THR A 1 96 ? -25.849 2.858 -15.210 1.00 60.81 96 THR A C 1
ATOM 726 O O . THR A 1 96 ? -25.930 1.636 -15.338 1.00 60.81 96 THR A O 1
ATOM 729 N N . ALA A 1 97 ? -24.687 3.513 -15.253 1.00 52.88 97 ALA A N 1
ATOM 730 C CA . ALA A 1 97 ? -23.407 2.824 -15.338 1.00 52.88 97 ALA A CA 1
ATOM 731 C C . ALA A 1 97 ? -23.302 1.805 -14.194 1.00 52.88 97 ALA A C 1
ATOM 733 O O . ALA A 1 97 ? -23.444 2.160 -13.025 1.00 52.88 97 ALA A O 1
ATOM 734 N N . THR A 1 98 ? -23.082 0.533 -14.531 1.00 44.81 98 THR A N 1
ATOM 735 C CA . THR A 1 98 ? -22.746 -0.497 -13.549 1.00 44.81 98 THR A CA 1
ATOM 736 C C . THR A 1 98 ? -21.375 -0.154 -12.982 1.00 44.81 98 THR A C 1
ATOM 738 O O . THR A 1 98 ? -20.368 -0.259 -13.681 1.00 44.81 98 THR A O 1
ATOM 741 N N . THR A 1 99 ? -21.338 0.314 -11.737 1.00 51.25 99 THR A N 1
ATOM 742 C CA . THR A 1 99 ? -20.102 0.588 -11.007 1.00 51.25 99 THR A CA 1
ATOM 743 C C . THR A 1 99 ? -19.313 -0.715 -10.909 1.00 51.25 99 THR A C 1
ATOM 745 O O . THR A 1 99 ? -19.772 -1.675 -10.292 1.00 51.25 99 THR A O 1
ATOM 748 N N . VAL A 1 100 ? -18.149 -0.779 -11.558 1.00 55.00 100 VAL A N 1
ATOM 749 C CA . VAL A 1 100 ? -17.199 -1.883 -11.374 1.00 55.00 100 VAL A CA 1
ATOM 750 C C . VAL A 1 100 ? -16.845 -1.931 -9.882 1.00 55.00 100 VAL A C 1
ATOM 752 O O . VAL A 1 100 ? -16.579 -0.866 -9.316 1.00 55.00 100 VAL A O 1
ATOM 755 N N . PRO A 1 101 ? -16.872 -3.102 -9.216 1.00 56.22 101 PRO A N 1
ATOM 756 C CA . PRO A 1 101 ? -16.472 -3.185 -7.819 1.00 56.22 101 PRO A CA 1
ATOM 757 C C . PRO A 1 101 ? -15.015 -2.736 -7.699 1.00 56.22 101 PRO A C 1
ATOM 759 O O . PRO A 1 101 ? -14.121 -3.325 -8.304 1.00 56.22 101 PRO A O 1
ATOM 762 N N . VAL A 1 102 ? -14.788 -1.660 -6.950 1.00 70.38 102 VAL A N 1
ATOM 763 C CA . VAL A 1 102 ? -13.446 -1.207 -6.594 1.00 70.38 102 VAL A CA 1
ATOM 764 C C . VAL A 1 102 ? -12.986 -2.098 -5.446 1.00 70.38 102 VAL A C 1
ATOM 766 O O . VAL A 1 102 ? -13.496 -1.979 -4.333 1.00 70.38 102 VAL A O 1
ATOM 769 N N . ALA A 1 103 ? -12.080 -3.033 -5.727 1.00 79.88 103 ALA A N 1
ATOM 770 C CA . ALA A 1 103 ? -11.366 -3.748 -4.676 1.00 79.88 103 ALA A CA 1
ATOM 771 C C . ALA A 1 103 ? -10.280 -2.830 -4.102 1.00 79.88 103 ALA A C 1
ATOM 773 O O . ALA A 1 103 ? -9.828 -1.902 -4.777 1.00 79.88 103 ALA A O 1
ATOM 774 N N . TYR A 1 104 ? -9.867 -3.069 -2.860 1.00 85.19 104 TYR A N 1
ATOM 775 C CA . TYR A 1 104 ? -8.820 -2.286 -2.213 1.00 85.19 104 TYR A CA 1
ATOM 776 C C . TYR A 1 104 ? -7.688 -3.193 -1.779 1.00 85.19 104 TYR A C 1
ATOM 778 O O . TYR A 1 104 ? -7.931 -4.264 -1.230 1.00 85.19 104 TYR A O 1
ATOM 786 N N . VAL A 1 105 ? -6.460 -2.742 -2.006 1.00 87.25 105 VAL A N 1
ATOM 787 C CA . VAL A 1 105 ? -5.248 -3.457 -1.622 1.00 87.25 105 VAL A CA 1
ATOM 788 C C . VAL A 1 105 ? -4.458 -2.652 -0.606 1.00 87.25 105 VAL A C 1
ATOM 790 O O . VAL A 1 105 ? -4.426 -1.417 -0.645 1.00 87.25 105 VAL A O 1
ATOM 793 N N . VAL A 1 106 ? -3.789 -3.363 0.292 1.00 86.44 106 VAL A N 1
ATOM 794 C CA . VAL A 1 106 ? -2.855 -2.764 1.238 1.00 86.44 106 VAL A CA 1
ATOM 795 C C . VAL A 1 106 ? -1.481 -2.587 0.593 1.00 86.44 106 VAL A C 1
ATOM 797 O O . VAL A 1 106 ? -0.871 -3.563 0.163 1.00 86.44 106 VAL A O 1
ATOM 800 N N . GLN A 1 107 ? -0.958 -1.359 0.576 1.00 88.06 107 GLN A N 1
ATOM 801 C CA . GLN A 1 107 ? 0.385 -1.035 0.080 1.00 88.06 107 GLN A CA 1
ATOM 802 C C . GLN A 1 107 ? 1.157 -0.222 1.121 1.00 88.06 107 GLN A C 1
ATOM 804 O O . GLN A 1 107 ? 0.637 0.730 1.698 1.00 88.06 107 GLN A O 1
ATOM 809 N N . SER A 1 108 ? 2.413 -0.593 1.373 1.00 87.25 108 SER A N 1
ATOM 810 C CA . SER A 1 108 ? 3.289 0.108 2.314 1.00 87.25 108 SER A CA 1
ATOM 811 C C . SER A 1 108 ? 4.742 -0.323 2.114 1.00 87.25 108 SER A C 1
ATOM 813 O O . SER A 1 108 ? 5.010 -1.472 1.770 1.00 87.25 108 SER A O 1
ATOM 815 N N . ASP A 1 109 ? 5.683 0.579 2.403 1.00 83.06 109 ASP A N 1
ATOM 816 C CA . ASP A 1 109 ? 7.121 0.270 2.465 1.00 83.06 109 ASP A CA 1
ATOM 817 C C . ASP A 1 109 ? 7.507 -0.462 3.772 1.00 83.06 109 ASP A C 1
ATOM 819 O O . ASP A 1 109 ? 8.678 -0.716 4.028 1.00 83.06 109 ASP A O 1
ATOM 823 N N . ASN A 1 110 ? 6.536 -0.754 4.641 1.00 81.62 110 ASN A N 1
ATOM 824 C CA . ASN A 1 110 ? 6.708 -1.410 5.938 1.00 81.62 110 ASN A CA 1
ATOM 825 C C . ASN A 1 110 ? 5.499 -2.297 6.272 1.00 81.62 110 ASN A C 1
ATOM 827 O O . ASN A 1 110 ? 4.453 -2.203 5.631 1.00 81.62 110 ASN A O 1
ATOM 831 N N . VAL A 1 111 ? 5.612 -3.096 7.339 1.00 85.25 111 VAL A N 1
ATOM 832 C CA . VAL A 1 111 ? 4.490 -3.871 7.899 1.00 85.25 111 VAL A CA 1
ATOM 833 C C . VAL A 1 111 ? 3.291 -2.961 8.181 1.00 85.25 111 VAL A C 1
ATOM 835 O O . VAL A 1 111 ? 3.434 -1.915 8.817 1.00 85.25 111 VAL A O 1
ATOM 838 N N . VAL A 1 112 ? 2.110 -3.383 7.732 1.00 93.12 112 VAL A N 1
ATOM 839 C CA . VAL A 1 112 ? 0.839 -2.705 8.002 1.00 93.12 112 VAL A CA 1
ATOM 840 C C . VAL A 1 112 ? 0.151 -3.393 9.176 1.00 93.12 112 VAL A C 1
ATOM 842 O O . VAL A 1 112 ? 0.176 -4.618 9.292 1.00 93.12 112 VAL A O 1
ATOM 845 N N . TYR A 1 113 ? -0.460 -2.608 10.060 1.00 95.44 113 TYR A N 1
ATOM 846 C CA . TYR A 1 113 ? -1.179 -3.120 11.222 1.00 95.44 113 TYR A CA 1
ATOM 847 C C . TYR A 1 113 ? -2.649 -2.749 11.136 1.00 95.44 113 TYR A C 1
ATOM 849 O O . TYR A 1 113 ? -2.983 -1.570 11.048 1.00 95.44 113 TYR A O 1
ATOM 857 N N . LEU A 1 114 ? -3.516 -3.753 11.238 1.00 96.62 114 LEU A N 1
ATOM 858 C CA . LEU A 1 114 ? -4.935 -3.543 11.472 1.00 96.62 114 LEU A CA 1
ATOM 859 C C . LEU A 1 114 ? -5.119 -3.119 12.925 1.00 96.62 114 LEU A C 1
ATOM 861 O O . LEU A 1 114 ? -4.709 -3.847 13.836 1.00 96.62 114 LEU A O 1
ATOM 865 N N . LEU A 1 115 ? -5.728 -1.959 13.155 1.00 97.06 115 LEU A N 1
ATOM 866 C CA . LEU A 1 115 ? -5.929 -1.432 14.503 1.00 97.06 115 LEU A CA 1
ATOM 867 C C . LEU A 1 115 ? -7.384 -1.550 14.947 1.00 97.06 115 LEU A C 1
ATOM 869 O O . LEU A 1 115 ? -8.305 -1.392 14.153 1.00 97.06 115 LEU A O 1
ATOM 873 N N . LYS A 1 116 ? -7.600 -1.779 16.243 1.00 95.62 116 LYS A N 1
ATOM 874 C CA . LYS A 1 116 ? -8.940 -1.798 16.847 1.00 95.62 116 LYS A CA 1
ATOM 875 C C . LYS A 1 116 ? -9.580 -0.416 16.830 1.00 95.62 116 LYS A C 1
ATOM 877 O O . LYS A 1 116 ? -10.774 -0.273 16.597 1.00 95.62 116 LYS A O 1
ATOM 882 N N . GLU A 1 117 ? -8.755 0.585 17.098 1.00 94.56 117 GLU A N 1
ATOM 883 C CA . GLU A 1 117 ? -9.110 1.993 17.133 1.00 94.56 117 GLU A CA 1
ATOM 884 C C . GLU A 1 117 ? -8.001 2.788 16.425 1.00 94.56 117 GLU A C 1
ATOM 886 O O . GLU A 1 117 ? -6.833 2.379 16.478 1.00 94.56 117 GLU A O 1
ATOM 891 N N . PRO A 1 118 ? -8.341 3.921 15.791 1.00 93.56 118 PRO A N 1
ATOM 892 C CA . PRO A 1 118 ? -7.395 4.795 15.102 1.00 93.56 118 PRO A CA 1
ATOM 893 C C . PRO A 1 118 ? -6.133 5.100 15.922 1.00 93.56 118 PRO A C 1
ATOM 895 O O . PRO A 1 118 ? -6.200 5.729 16.978 1.00 93.56 118 PRO A O 1
ATOM 898 N N . GLY A 1 119 ? -4.968 4.667 15.434 1.00 82.50 119 GLY A N 1
ATOM 899 C CA . GLY A 1 119 ? -3.662 4.941 16.048 1.00 82.50 119 GLY A CA 1
ATOM 900 C C . GLY A 1 119 ? -3.381 4.240 17.383 1.00 82.50 119 GLY A C 1
ATOM 901 O O . GLY A 1 119 ? -2.443 4.636 18.077 1.00 82.50 119 GLY A O 1
ATOM 902 N N . LEU A 1 120 ? -4.178 3.235 17.765 1.00 87.12 120 LEU A N 1
ATOM 903 C CA . LEU A 1 120 ? -4.083 2.571 19.068 1.00 87.12 120 LEU A CA 1
ATOM 904 C C . LEU A 1 120 ? -3.770 1.068 18.943 1.00 87.12 120 LEU A C 1
ATOM 906 O O . LEU A 1 120 ? -2.746 0.675 18.389 1.00 87.12 120 LEU A O 1
ATOM 910 N N . THR A 1 121 ? -4.592 0.217 19.558 1.00 94.94 121 THR A N 1
ATOM 911 C CA . THR A 1 121 ? -4.317 -1.206 19.773 1.00 94.94 121 THR A CA 1
ATOM 912 C C . THR A 1 121 ? -4.230 -1.980 18.462 1.00 94.94 121 THR A C 1
ATOM 914 O O . THR A 1 121 ? -5.1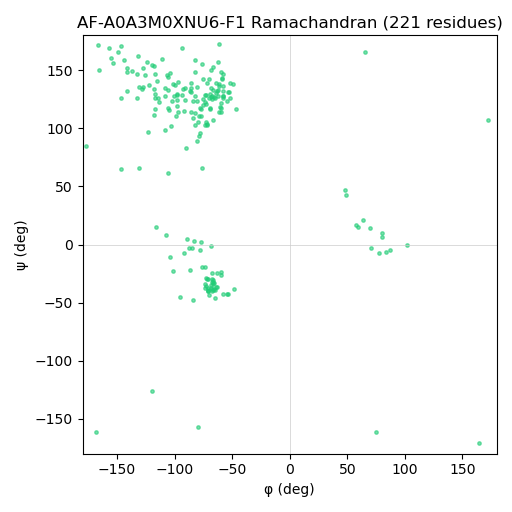80 -1.984 17.685 1.00 94.94 121 THR A O 1
ATOM 917 N N . ILE A 1 122 ? -3.124 -2.700 18.266 1.00 96.31 122 ILE A N 1
ATOM 918 C CA . ILE A 1 122 ? -2.924 -3.608 17.132 1.00 96.31 122 ILE A CA 1
ATOM 919 C C . ILE A 1 122 ? -3.794 -4.857 17.314 1.00 96.31 122 ILE A C 1
ATOM 921 O O . ILE A 1 122 ? -3.742 -5.500 18.363 1.00 96.31 122 ILE A O 1
ATOM 925 N N . LEU A 1 123 ? -4.571 -5.198 16.286 1.00 96.31 123 LEU A N 1
ATOM 926 C CA . LEU A 1 123 ? -5.333 -6.445 16.184 1.00 96.31 123 LEU A CA 1
ATOM 927 C C . LEU A 1 123 ? -4.562 -7.513 15.407 1.00 96.31 123 LEU A C 1
ATOM 929 O O . LEU A 1 123 ? -4.504 -8.661 15.837 1.00 96.31 123 LEU A O 1
ATOM 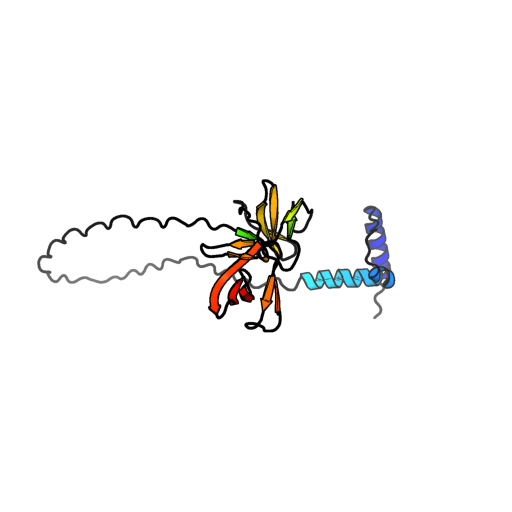933 N N . ALA A 1 124 ? -3.972 -7.130 14.273 1.00 96.00 124 ALA A N 1
ATOM 934 C CA . ALA A 1 124 ? -3.268 -8.040 13.376 1.00 96.00 124 ALA A CA 1
ATOM 935 C C . ALA A 1 124 ? -2.217 -7.301 12.535 1.00 96.00 124 ALA A C 1
ATOM 937 O O . ALA A 1 124 ? -2.292 -6.085 12.353 1.00 96.00 124 ALA A O 1
ATOM 938 N N . SER A 1 125 ? -1.255 -8.046 11.991 1.00 95.12 125 SER A N 1
ATOM 939 C CA . SER A 1 125 ? -0.438 -7.598 10.860 1.00 95.12 125 SER A CA 1
ATOM 940 C C . SER A 1 125 ? -1.154 -7.930 9.555 1.00 95.12 125 SER A C 1
ATOM 942 O O . SER A 1 125 ? -1.578 -9.072 9.372 1.00 95.12 125 SER A O 1
ATOM 944 N N . VAL A 1 126 ? -1.243 -6.962 8.649 1.00 94.88 126 VAL A N 1
ATOM 945 C CA . VAL A 1 126 ? -1.822 -7.133 7.314 1.00 94.88 126 VAL A CA 1
ATOM 946 C C . VAL A 1 126 ? -0.680 -7.172 6.296 1.00 94.88 126 VAL A C 1
ATOM 948 O O . VAL A 1 126 ? 0.070 -6.196 6.196 1.00 94.88 126 VAL A O 1
ATOM 951 N N . PRO A 1 127 ? -0.485 -8.286 5.571 1.00 92.31 127 PRO A N 1
ATOM 952 C CA . PRO A 1 127 ? 0.499 -8.354 4.499 1.00 92.31 127 PRO A CA 1
ATOM 953 C C . PRO A 1 127 ? 0.230 -7.305 3.414 1.00 92.31 127 PRO A C 1
ATOM 955 O O . PRO A 1 127 ? -0.923 -7.042 3.069 1.00 92.31 127 PRO A O 1
ATOM 958 N N . VAL A 1 128 ? 1.295 -6.739 2.843 1.00 90.62 128 VAL A N 1
ATOM 959 C CA . VAL A 1 128 ? 1.191 -5.947 1.607 1.00 90.62 128 VAL A CA 1
ATOM 960 C C . VAL A 1 128 ? 0.592 -6.831 0.510 1.00 90.62 128 VAL A C 1
ATOM 962 O O . VAL A 1 128 ? 0.831 -8.035 0.481 1.00 90.62 128 VAL A O 1
ATOM 965 N N . GLY A 1 129 ? -0.249 -6.253 -0.341 1.00 87.25 129 GLY A N 1
ATOM 966 C CA . GLY A 1 129 ? -0.999 -7.001 -1.346 1.00 87.25 129 GLY A CA 1
ATOM 967 C C . GLY A 1 129 ? -2.294 -7.633 -0.855 1.00 87.25 129 GLY A C 1
ATOM 968 O O . GLY A 1 129 ? -3.046 -8.163 -1.666 1.00 87.25 129 GLY A O 1
ATOM 969 N N . SER A 1 130 ? -2.581 -7.576 0.447 1.00 91.00 130 SER A N 1
ATOM 970 C CA . SER A 1 130 ? -3.842 -8.097 0.969 1.00 91.00 130 SER A CA 1
ATOM 971 C C . SER A 1 130 ? -5.017 -7.276 0.468 1.00 91.00 130 SER A C 1
ATOM 973 O O . SER A 1 130 ? -5.006 -6.045 0.571 1.00 91.00 130 SER A O 1
ATOM 975 N N . GLU A 1 131 ? -6.047 -7.968 -0.002 1.00 90.62 131 GLU A N 1
ATOM 976 C CA . GLU A 1 131 ? -7.338 -7.357 -0.277 1.00 90.62 131 GLU A CA 1
ATOM 977 C C . GLU A 1 131 ? -8.053 -7.017 1.034 1.00 90.62 131 GLU A C 1
ATOM 979 O O . GLU A 1 131 ? -8.035 -7.786 2.002 1.00 90.62 131 GLU A O 1
ATOM 984 N N . VAL A 1 132 ? -8.685 -5.848 1.064 1.00 93.25 132 VAL A N 1
ATOM 985 C CA . VAL A 1 132 ? -9.497 -5.384 2.189 1.00 93.25 132 VAL A CA 1
ATOM 986 C C . VAL A 1 132 ? -10.831 -4.851 1.691 1.00 93.25 132 VAL A C 1
ATOM 988 O O . VAL A 1 132 ? -10.933 -4.259 0.616 1.00 93.25 132 VAL A O 1
ATOM 991 N N . GLU A 1 133 ? -11.868 -5.032 2.500 1.00 93.56 133 GLU A N 1
ATOM 992 C CA . GLU A 1 133 ? -13.176 -4.434 2.246 1.00 93.56 133 GLU A CA 1
ATOM 993 C C . GLU A 1 133 ? -13.270 -3.098 2.983 1.00 93.56 133 GLU A C 1
ATOM 995 O O . GLU A 1 133 ? -13.047 -3.044 4.194 1.00 93.56 133 GLU A O 1
ATOM 1000 N N . ILE A 1 134 ? -13.653 -2.023 2.290 1.00 93.56 134 ILE A N 1
ATOM 1001 C CA . ILE A 1 134 ? -13.998 -0.763 2.959 1.00 93.56 134 ILE A CA 1
ATOM 1002 C C . ILE A 1 134 ? -15.350 -0.930 3.640 1.00 93.56 134 ILE A C 1
ATOM 1004 O O . ILE A 1 134 ? -16.326 -1.372 3.028 1.00 93.56 134 ILE A O 1
ATOM 1008 N N . ARG A 1 135 ? -15.416 -0.588 4.925 1.00 93.62 135 ARG A N 1
ATOM 1009 C CA . ARG A 1 135 ? -16.667 -0.628 5.681 1.00 93.62 135 ARG A CA 1
ATOM 1010 C C . ARG A 1 135 ? -17.467 0.640 5.421 1.00 93.62 135 ARG A C 1
ATOM 1012 O O . ARG A 1 135 ? -16.907 1.715 5.248 1.00 93.62 135 ARG A O 1
ATOM 1019 N N . ASP A 1 136 ? -18.788 0.500 5.467 1.00 87.69 136 ASP A N 1
ATOM 1020 C CA . ASP A 1 136 ? -19.736 1.616 5.410 1.00 87.69 136 ASP A CA 1
ATOM 1021 C C . ASP A 1 136 ? -19.769 2.349 6.762 1.00 87.69 136 ASP A C 1
ATOM 1023 O O . ASP A 1 136 ? -20.708 2.252 7.552 1.00 87.69 136 ASP A O 1
ATOM 1027 N N . ALA A 1 137 ? -18.643 2.968 7.096 1.00 88.88 137 ALA A N 1
ATOM 1028 C CA . ALA A 1 137 ? -18.451 3.819 8.253 1.00 88.88 137 ALA A CA 1
ATOM 1029 C C . ALA A 1 137 ? -17.557 4.993 7.842 1.00 88.88 137 ALA A C 1
ATOM 1031 O O . ALA A 1 137 ? -16.698 4.862 6.969 1.00 88.88 137 ALA A O 1
ATOM 1032 N N . GLU A 1 138 ? -17.762 6.151 8.464 1.00 91.81 138 GLU A N 1
ATOM 1033 C CA . GLU A 1 138 ? -17.013 7.354 8.107 1.00 91.81 138 GLU A CA 1
ATOM 1034 C C . GLU A 1 138 ? -15.531 7.222 8.500 1.00 91.81 138 GLU A C 1
ATOM 1036 O O . GLU A 1 138 ? -15.227 6.810 9.628 1.00 91.81 138 GLU A O 1
ATOM 1041 N N . PRO A 1 139 ? -14.594 7.593 7.606 1.00 95.31 139 PRO A N 1
ATOM 1042 C CA . PRO A 1 139 ? -13.199 7.764 7.976 1.00 95.31 139 PRO A CA 1
ATOM 1043 C C . PRO A 1 139 ? -13.041 8.798 9.094 1.00 95.31 139 PRO A C 1
ATOM 1045 O O . PRO A 1 139 ? -13.762 9.794 9.148 1.00 95.31 139 PRO A O 1
ATOM 1048 N N . VAL A 1 140 ? -12.062 8.594 9.971 1.00 96.69 140 VAL A N 1
ATOM 1049 C CA . VAL A 1 140 ? -11.843 9.455 11.145 1.00 96.69 140 VAL A CA 1
ATOM 1050 C C . VAL A 1 140 ? -10.422 9.994 11.185 1.00 96.69 140 VAL A C 1
ATOM 1052 O O . VAL A 1 140 ? -9.478 9.309 10.804 1.00 96.69 140 VAL A O 1
ATOM 1055 N N . ILE A 1 141 ? -10.241 11.217 11.683 1.00 95.62 141 ILE A N 1
ATOM 1056 C CA . ILE A 1 141 ? -8.913 11.830 11.816 1.00 95.62 141 ILE A CA 1
ATOM 1057 C C . ILE A 1 141 ? -8.412 11.648 13.249 1.00 95.62 141 ILE A C 1
ATOM 1059 O O . ILE A 1 141 ? -9.012 12.160 14.195 1.00 95.62 141 ILE A O 1
ATOM 1063 N N . ALA A 1 142 ? -7.281 10.965 13.415 1.00 94.81 142 ALA A N 1
ATOM 1064 C CA . ALA A 1 142 ? -6.626 10.777 14.708 1.00 94.81 142 ALA A CA 1
ATOM 1065 C C . ALA A 1 142 ? -5.105 10.857 14.550 1.00 94.81 142 ALA A C 1
ATOM 1067 O O . ALA A 1 142 ? -4.526 10.247 13.652 1.00 94.81 142 ALA A O 1
ATOM 1068 N N . GLY A 1 143 ? -4.448 11.643 15.410 1.00 92.38 143 GLY A N 1
ATOM 1069 C CA . GLY A 1 143 ? -2.998 11.861 15.327 1.00 92.38 143 GLY A CA 1
ATOM 1070 C C . GLY A 1 143 ? -2.540 12.572 14.046 1.00 92.38 143 GLY A C 1
ATOM 1071 O O . GLY A 1 143 ? -1.379 12.453 13.676 1.00 92.38 143 GLY A O 1
ATOM 1072 N N . GLY A 1 144 ? -3.440 13.291 13.363 1.00 93.81 144 GLY A N 1
ATOM 1073 C CA . GLY A 1 144 ? -3.157 13.943 12.078 1.00 93.81 144 GLY A CA 1
ATOM 1074 C C . GLY A 1 144 ? -3.201 13.010 10.864 1.00 93.81 144 GLY A C 1
ATOM 1075 O O . GLY A 1 144 ? -2.808 13.426 9.782 1.00 93.81 144 GLY A O 1
ATOM 1076 N N . ILE A 1 145 ? -3.674 11.773 11.036 1.00 95.19 145 ILE A N 1
ATOM 1077 C CA . ILE A 1 145 ? -3.826 10.771 9.976 1.00 95.19 145 ILE A CA 1
ATOM 1078 C C . ILE A 1 145 ? -5.316 10.473 9.801 1.00 95.19 145 ILE A C 1
ATOM 1080 O O . ILE A 1 145 ? -6.042 10.393 10.798 1.00 95.19 145 ILE A O 1
ATOM 1084 N N . THR A 1 146 ? -5.763 10.304 8.557 1.00 96.44 146 THR A N 1
ATOM 1085 C CA . THR A 1 146 ? -7.103 9.796 8.250 1.00 96.44 146 THR A CA 1
ATOM 1086 C C . THR A 1 146 ? -7.087 8.275 8.327 1.00 96.44 146 THR A C 1
ATOM 1088 O O . THR A 1 146 ? -6.254 7.613 7.713 1.00 96.44 146 THR A O 1
ATOM 1091 N N . TRP A 1 147 ? -8.016 7.716 9.087 1.00 97.12 147 TRP A N 1
ATOM 1092 C CA . TRP A 1 147 ? -8.166 6.286 9.290 1.00 97.12 147 TRP A CA 1
ATOM 1093 C C . TRP A 1 147 ? -9.408 5.803 8.570 1.00 97.12 147 TRP A C 1
ATOM 1095 O O . TRP A 1 147 ? -10.495 6.345 8.768 1.00 97.12 147 TRP A O 1
ATOM 1105 N N . VAL A 1 148 ? -9.235 4.769 7.760 1.00 96.88 148 VAL A N 1
ATOM 1106 C CA . VAL A 1 148 ? -10.289 4.146 6.972 1.00 96.88 148 VAL A CA 1
ATOM 1107 C C . VAL A 1 148 ? -10.743 2.878 7.692 1.00 96.88 148 VAL A C 1
ATOM 1109 O O . VAL A 1 148 ? -9.896 2.048 8.047 1.00 96.88 148 VAL A O 1
ATOM 1112 N N . PRO A 1 149 ? -12.052 2.712 7.941 1.00 96.94 149 PRO A N 1
ATOM 1113 C CA . PRO A 1 149 ? -12.568 1.494 8.533 1.00 96.94 149 PRO A CA 1
ATOM 1114 C C . PRO A 1 149 ? -12.579 0.397 7.470 1.00 96.94 149 PRO A C 1
ATOM 1116 O O . PRO A 1 149 ? -13.157 0.549 6.390 1.00 96.94 149 PRO A O 1
ATOM 1119 N N . VAL A 1 150 ? -11.931 -0.718 7.777 1.00 96.81 150 VAL A N 1
ATOM 1120 C CA . VAL A 1 150 ? -11.773 -1.840 6.854 1.00 96.81 150 VAL A CA 1
ATOM 1121 C C . VAL A 1 150 ? -12.127 -3.161 7.519 1.00 96.81 150 VAL A C 1
ATOM 1123 O O . VAL A 1 150 ? -12.138 -3.278 8.748 1.00 96.81 150 VAL A O 1
ATOM 1126 N N . ARG A 1 151 ? -12.374 -4.175 6.695 1.00 95.94 151 ARG A N 1
ATOM 1127 C CA . ARG A 1 151 ? -12.401 -5.574 7.106 1.00 95.94 151 ARG A CA 1
ATOM 1128 C C . ARG A 1 151 ? -11.307 -6.346 6.396 1.00 95.94 151 ARG A C 1
ATOM 1130 O O . ARG A 1 151 ? -11.189 -6.287 5.174 1.00 95.94 151 ARG A O 1
ATOM 1137 N N . TYR A 1 152 ? -10.541 -7.083 7.187 1.00 95.56 152 TYR A N 1
ATOM 1138 C CA . TYR A 1 152 ? -9.488 -7.976 6.727 1.00 95.56 152 TYR A CA 1
ATOM 1139 C C . TYR A 1 152 ? -9.643 -9.321 7.434 1.00 95.56 152 TYR A C 1
ATOM 1141 O O . TYR A 1 152 ? -9.733 -9.359 8.661 1.00 95.56 152 TYR A O 1
ATOM 1149 N N . ASP A 1 153 ? -9.722 -10.406 6.662 1.00 94.19 153 ASP A N 1
ATOM 1150 C CA . ASP A 1 153 ? -9.893 -11.777 7.172 1.00 94.19 153 ASP A CA 1
ATOM 1151 C C . ASP A 1 153 ? -11.026 -11.894 8.219 1.00 94.19 153 ASP A C 1
ATOM 1153 O O . ASP A 1 153 ? -10.862 -12.374 9.340 1.00 94.19 153 ASP A O 1
ATOM 1157 N N . GLY A 1 154 ? -12.186 -11.305 7.896 1.00 94.31 154 GLY A N 1
ATOM 1158 C CA . GLY A 1 154 ? -13.362 -11.267 8.775 1.00 94.31 154 GLY A CA 1
ATOM 1159 C C . GLY A 1 154 ? -13.246 -10.361 10.010 1.00 94.31 154 GLY A C 1
ATOM 1160 O O . GLY A 1 154 ? -14.226 -10.211 10.741 1.00 94.31 154 GLY A O 1
ATOM 1161 N N . THR A 1 155 ? -12.094 -9.727 10.238 1.00 96.75 155 THR A N 1
ATOM 1162 C CA . THR A 1 155 ? -11.847 -8.836 11.375 1.00 96.75 155 THR A CA 1
ATOM 1163 C C . THR A 1 155 ? -12.032 -7.377 10.971 1.00 96.75 155 THR A C 1
ATOM 1165 O O . THR A 1 155 ? -11.379 -6.892 10.048 1.00 96.75 155 THR A O 1
ATOM 1168 N N . ASP A 1 156 ? -12.908 -6.667 11.685 1.00 96.56 156 ASP A N 1
ATOM 1169 C CA . ASP A 1 156 ? -13.108 -5.225 11.514 1.00 96.56 156 ASP A CA 1
ATOM 1170 C C . ASP A 1 156 ? -12.021 -4.435 12.253 1.00 96.56 156 ASP A C 1
ATOM 1172 O O . ASP A 1 156 ? -11.707 -4.715 13.415 1.00 96.56 156 ASP A O 1
ATOM 1176 N N . GLY A 1 157 ? -11.477 -3.415 11.595 1.00 96.69 157 GLY A N 1
ATOM 1177 C CA . GLY A 1 157 ? -10.484 -2.525 12.181 1.00 96.69 157 GLY A CA 1
ATOM 1178 C C . GLY A 1 157 ? -10.236 -1.282 11.337 1.00 96.69 157 GLY A C 1
ATOM 1179 O O . GLY A 1 157 ? -11.048 -0.905 10.496 1.00 96.69 157 GLY A O 1
ATOM 1180 N N . TRP A 1 158 ? -9.103 -0.637 11.586 1.00 97.75 158 TRP A N 1
ATOM 1181 C CA . TRP A 1 158 ? -8.720 0.628 10.973 1.00 97.75 158 TRP A CA 1
ATOM 1182 C C . TRP A 1 158 ? -7.334 0.523 10.354 1.00 97.75 158 TRP A C 1
ATOM 1184 O O . TRP A 1 158 ? -6.403 0.019 10.991 1.00 97.75 158 TRP A O 1
ATOM 1194 N N . LEU A 1 159 ? -7.208 1.046 9.138 1.00 97.06 159 LEU A N 1
ATOM 1195 C CA . LEU A 1 159 ? -5.942 1.264 8.444 1.00 97.06 159 LEU A CA 1
ATOM 1196 C C . LEU A 1 159 ? -5.777 2.750 8.142 1.00 97.06 159 LEU A C 1
ATOM 1198 O O . LEU A 1 159 ? -6.766 3.478 8.049 1.00 97.06 159 LEU A O 1
ATOM 1202 N N . ALA A 1 160 ? -4.539 3.215 8.004 1.00 95.81 160 ALA A N 1
ATOM 1203 C CA . ALA A 1 160 ? -4.310 4.579 7.549 1.00 95.81 160 ALA A CA 1
ATOM 1204 C C . ALA A 1 160 ? -4.688 4.706 6.064 1.00 95.81 160 ALA A C 1
ATOM 1206 O O . ALA A 1 160 ? -4.439 3.791 5.280 1.00 95.81 160 ALA A O 1
ATOM 1207 N N . ASP A 1 161 ? -5.274 5.836 5.675 1.00 93.94 161 ASP A N 1
ATOM 1208 C CA . ASP A 1 161 ? -5.738 6.091 4.307 1.00 93.94 161 ASP A CA 1
ATOM 1209 C C . ASP A 1 161 ? -4.642 5.895 3.251 1.00 93.94 161 ASP A C 1
ATOM 1211 O O . ASP A 1 161 ? -4.861 5.223 2.249 1.00 93.94 161 ASP A O 1
ATOM 1215 N N . TYR A 1 162 ? -3.429 6.374 3.521 1.00 91.56 162 TYR A N 1
ATOM 1216 C CA . TYR A 1 162 ? -2.266 6.231 2.644 1.00 91.56 162 TYR A CA 1
ATOM 1217 C C . TYR A 1 162 ? -1.744 4.789 2.513 1.00 91.56 162 TYR A C 1
ATOM 1219 O O . TYR A 1 162 ? -0.750 4.568 1.819 1.00 91.56 162 TYR A O 1
ATOM 1227 N N . GLN A 1 163 ? -2.352 3.814 3.194 1.00 94.00 163 GLN A N 1
ATOM 1228 C CA . GLN A 1 163 ? -2.024 2.390 3.073 1.00 94.00 163 GLN A CA 1
ATOM 1229 C C . GLN A 1 163 ? -3.061 1.616 2.259 1.00 94.00 163 GLN A C 1
ATOM 1231 O O . GLN A 1 163 ? -2.816 0.455 1.941 1.00 94.00 163 GLN A O 1
ATOM 1236 N N . VAL A 1 164 ? -4.210 2.218 1.943 1.00 93.31 164 VAL A N 1
ATOM 1237 C CA . VAL A 1 164 ? -5.357 1.533 1.341 1.00 93.31 164 VAL A CA 1
ATOM 1238 C C . VAL A 1 164 ? -5.639 2.132 -0.028 1.00 93.31 164 VAL A C 1
ATOM 1240 O O . VAL A 1 164 ? -6.087 3.272 -0.140 1.00 93.31 164 VAL A O 1
ATOM 1243 N N . TYR A 1 165 ? -5.398 1.351 -1.078 1.00 90.19 165 TYR A N 1
ATOM 1244 C CA . TYR A 1 165 ? -5.478 1.838 -2.452 1.00 90.19 165 TYR A CA 1
ATOM 1245 C C . TYR A 1 165 ? -6.561 1.108 -3.233 1.00 90.19 165 TYR A C 1
ATOM 1247 O O . TYR A 1 165 ? -6.612 -0.122 -3.179 1.00 90.19 165 TYR A O 1
ATOM 1255 N N . PRO A 1 166 ? -7.405 1.828 -3.991 1.00 87.19 166 PRO A N 1
ATOM 1256 C CA . PRO A 1 166 ? -8.315 1.188 -4.922 1.00 87.19 166 PRO A CA 1
ATOM 1257 C C . PRO A 1 166 ? -7.506 0.512 -6.034 1.00 87.19 166 PRO A C 1
ATOM 1259 O O . PRO A 1 166 ? -6.694 1.160 -6.696 1.00 87.19 166 PRO A O 1
ATOM 1262 N N . ILE A 1 167 ? -7.743 -0.775 -6.267 1.00 80.81 167 ILE A N 1
ATOM 1263 C CA . ILE A 1 167 ? -7.212 -1.488 -7.427 1.00 80.81 167 ILE A CA 1
ATOM 1264 C C . ILE A 1 167 ? -8.281 -1.551 -8.512 1.00 80.81 167 ILE A C 1
ATOM 1266 O O . ILE A 1 167 ? -9.436 -1.913 -8.280 1.00 80.81 167 ILE A O 1
ATOM 1270 N N . GLN A 1 168 ? -7.890 -1.148 -9.716 1.00 77.75 168 GLN A N 1
ATOM 1271 C CA . GLN A 1 168 ? -8.725 -1.270 -10.905 1.00 77.75 168 GLN A CA 1
ATOM 1272 C C . GLN A 1 168 ? -8.403 -2.581 -11.632 1.00 77.75 168 GLN A C 1
ATOM 1274 O O . GLN A 1 168 ? -7.416 -3.257 -11.337 1.00 77.75 168 GLN A O 1
ATOM 1279 N N . ALA A 1 169 ? -9.227 -2.952 -12.611 1.00 74.56 169 ALA A N 1
ATOM 1280 C CA . ALA A 1 169 ? -8.893 -4.063 -13.495 1.00 74.56 169 ALA A CA 1
ATOM 1281 C C . ALA A 1 169 ? -7.554 -3.791 -14.213 1.00 74.56 169 ALA A C 1
ATOM 1283 O O . ALA A 1 169 ? -7.328 -2.683 -14.693 1.00 74.56 169 ALA A O 1
ATOM 1284 N N . GLY A 1 170 ? -6.683 -4.803 -14.298 1.00 79.38 170 GLY A N 1
ATOM 1285 C CA . GLY A 1 170 ? -5.391 -4.713 -14.997 1.00 79.38 170 GLY A CA 1
ATOM 1286 C C . GLY A 1 170 ? -4.161 -4.527 -14.103 1.00 79.38 170 GLY A C 1
ATOM 1287 O O . GLY A 1 170 ? -3.047 -4.488 -14.621 1.00 79.38 170 GLY A O 1
ATOM 1288 N N . TYR A 1 171 ? -4.331 -4.456 -12.780 1.00 87.56 171 TYR A N 1
ATOM 1289 C CA . TYR A 1 171 ? -3.206 -4.578 -11.850 1.00 87.56 171 TYR A CA 1
ATOM 1290 C C . TYR A 1 171 ? -2.748 -6.040 -11.732 1.00 87.56 171 TYR A C 1
ATOM 1292 O O . TYR A 1 171 ? -3.562 -6.964 -11.726 1.00 87.56 171 TYR A O 1
ATOM 1300 N N . ALA A 1 172 ? -1.438 -6.232 -11.621 1.00 90.44 172 ALA A N 1
ATOM 1301 C CA . ALA A 1 172 ? -0.776 -7.479 -11.266 1.00 90.44 172 ALA A CA 1
ATOM 1302 C C . ALA A 1 172 ? -0.138 -7.351 -9.875 1.00 90.44 172 ALA A C 1
ATOM 1304 O O . ALA A 1 172 ? 0.096 -6.244 -9.387 1.00 90.44 172 ALA A O 1
ATOM 1305 N N . LEU A 1 173 ? 0.137 -8.487 -9.236 1.00 89.88 173 LEU A N 1
ATOM 1306 C CA . LEU A 1 173 ? 0.780 -8.535 -7.925 1.00 89.88 173 LEU A CA 1
ATOM 1307 C C . LEU A 1 173 ? 2.232 -8.986 -8.068 1.00 89.88 173 LEU A C 1
ATOM 1309 O O . LEU A 1 173 ? 2.559 -9.832 -8.904 1.00 89.88 173 LEU A O 1
ATOM 1313 N N . VAL A 1 174 ? 3.111 -8.423 -7.245 1.00 92.44 174 VAL A N 1
ATOM 1314 C CA . VAL A 1 174 ? 4.480 -8.921 -7.086 1.00 92.44 174 VAL A CA 1
ATOM 1315 C C . VAL A 1 174 ? 4.431 -10.328 -6.486 1.00 92.44 174 VAL A C 1
ATOM 1317 O O . VAL A 1 174 ? 3.631 -10.594 -5.589 1.00 92.44 174 VAL A O 1
ATOM 1320 N N . GLY A 1 175 ? 5.278 -11.229 -6.989 1.00 89.56 175 GLY A N 1
ATOM 1321 C CA . GLY A 1 175 ? 5.334 -12.624 -6.548 1.00 89.56 175 GLY A CA 1
ATOM 1322 C C . GLY A 1 175 ? 5.697 -12.800 -5.068 1.00 89.56 175 GLY A C 1
ATOM 1323 O O . GLY A 1 175 ? 6.076 -11.853 -4.381 1.00 89.56 175 GLY A O 1
ATOM 1324 N N . GLU A 1 176 ? 5.602 -14.038 -4.579 1.00 89.44 176 GLU A N 1
ATOM 1325 C CA . GLU A 1 176 ? 5.773 -14.387 -3.156 1.00 89.44 176 GLU A CA 1
ATOM 1326 C C . GLU A 1 176 ? 7.149 -14.022 -2.576 1.00 89.44 176 GLU A C 1
ATOM 1328 O O . GLU A 1 176 ? 7.261 -13.749 -1.382 1.00 89.44 176 GLU A O 1
ATOM 1333 N N . ASP A 1 177 ? 8.182 -13.958 -3.417 1.00 91.69 177 ASP A N 1
ATOM 1334 C CA . ASP A 1 177 ? 9.546 -13.595 -3.016 1.00 91.69 177 ASP A CA 1
ATOM 1335 C C . ASP A 1 177 ? 9.789 -12.076 -2.983 1.00 91.69 177 ASP A C 1
ATOM 1337 O O . ASP A 1 177 ? 10.869 -11.615 -2.601 1.00 91.69 177 ASP A O 1
ATOM 1341 N N . GLY A 1 178 ? 8.796 -11.275 -3.375 1.00 92.44 178 GLY A N 1
ATOM 1342 C CA . GLY A 1 178 ? 8.968 -9.846 -3.587 1.00 92.44 178 GLY A CA 1
ATOM 1343 C C . GLY A 1 178 ? 9.726 -9.560 -4.883 1.00 92.44 178 GLY A C 1
ATOM 1344 O O . GLY A 1 178 ? 9.817 -10.391 -5.787 1.00 92.44 178 GLY A O 1
ATOM 1345 N N . GLY A 1 179 ? 10.272 -8.355 -4.994 1.00 94.56 179 GLY A N 1
ATOM 1346 C CA . GLY A 1 179 ? 11.023 -7.957 -6.177 1.00 94.56 179 GLY A CA 1
ATOM 1347 C C . GLY A 1 179 ? 11.829 -6.689 -5.969 1.00 94.56 179 GLY A C 1
ATOM 1348 O O . GLY A 1 179 ? 11.712 -6.001 -4.958 1.00 94.56 179 GLY A O 1
ATOM 1349 N N . ARG A 1 180 ? 12.664 -6.358 -6.949 1.00 96.69 180 ARG A N 1
ATOM 1350 C CA . ARG A 1 180 ? 13.365 -5.073 -6.994 1.00 96.69 180 ARG A CA 1
ATOM 1351 C C . ARG A 1 180 ? 12.758 -4.216 -8.091 1.00 96.69 180 ARG A C 1
ATOM 1353 O O . ARG A 1 180 ? 12.536 -4.704 -9.196 1.00 96.69 180 ARG A O 1
ATOM 1360 N N . LEU A 1 181 ? 12.523 -2.952 -7.767 1.00 97.12 181 LEU A N 1
ATOM 1361 C CA . LEU A 1 181 ? 12.201 -1.907 -8.726 1.00 97.12 181 LEU A CA 1
ATOM 1362 C C . LEU A 1 181 ? 13.502 -1.214 -9.129 1.00 97.12 181 LEU A C 1
ATOM 1364 O O . LEU A 1 181 ? 14.298 -0.868 -8.254 1.00 97.12 181 LEU A O 1
ATOM 1368 N N . TYR A 1 182 ? 13.708 -1.002 -10.421 1.00 98.00 182 TYR A N 1
ATOM 1369 C CA . TYR A 1 182 ? 14.920 -0.429 -11.001 1.00 98.00 182 TYR A CA 1
ATOM 1370 C C . TYR A 1 182 ? 14.621 0.892 -11.719 1.00 98.00 182 TYR A C 1
ATOM 1372 O O . TYR A 1 182 ? 13.503 1.107 -12.186 1.00 98.00 182 TYR A O 1
ATOM 1380 N N . ASP A 1 183 ? 15.609 1.780 -11.821 1.00 97.81 183 ASP A N 1
ATOM 1381 C CA . ASP A 1 183 ? 15.482 3.037 -12.578 1.00 97.81 183 ASP A CA 1
ATOM 1382 C C . ASP A 1 183 ? 15.456 2.830 -14.104 1.00 97.81 183 ASP A C 1
ATOM 1384 O O . ASP A 1 183 ? 14.801 3.584 -14.823 1.00 97.81 183 ASP A O 1
ATOM 1388 N N . ALA A 1 184 ? 16.123 1.784 -14.591 1.00 97.56 184 ALA A N 1
ATOM 1389 C CA . ALA A 1 184 ? 16.172 1.356 -15.986 1.00 97.56 184 ALA A CA 1
ATOM 1390 C C . ALA A 1 184 ? 16.335 -0.177 -16.080 1.00 97.56 184 ALA A C 1
ATOM 1392 O O . ALA A 1 184 ? 16.712 -0.809 -15.085 1.00 97.56 184 ALA A O 1
ATOM 1393 N N . PRO A 1 185 ? 16.112 -0.794 -17.258 1.00 97.50 185 PRO A N 1
ATOM 1394 C CA . PRO A 1 185 ? 16.511 -2.177 -17.513 1.00 97.50 185 PRO A CA 1
ATOM 1395 C C . PRO A 1 185 ? 17.989 -2.398 -17.165 1.00 97.50 185 PRO A C 1
ATOM 1397 O O . PRO A 1 185 ? 18.851 -1.643 -17.611 1.00 97.50 185 PRO A O 1
ATOM 1400 N N . ASP A 1 186 ? 18.269 -3.396 -16.323 1.00 94.88 186 ASP A N 1
ATOM 1401 C CA . ASP A 1 186 ? 19.605 -3.714 -15.786 1.00 94.88 186 ASP A CA 1
ATOM 1402 C C . ASP A 1 186 ? 20.285 -2.556 -15.012 1.00 94.88 186 ASP A C 1
ATOM 1404 O O . ASP A 1 186 ? 21.495 -2.576 -14.769 1.00 94.88 186 ASP A O 1
ATOM 1408 N N . GLY A 1 187 ? 19.505 -1.547 -14.609 1.00 95.94 187 GLY A N 1
ATOM 1409 C CA . GLY A 1 187 ? 19.953 -0.355 -13.894 1.00 95.94 187 GLY A CA 1
ATOM 1410 C C . GLY A 1 187 ? 20.174 -0.566 -12.393 1.00 95.94 187 GLY A C 1
ATOM 1411 O O . GLY A 1 187 ? 20.405 -1.679 -11.906 1.00 95.94 187 GLY A O 1
ATOM 1412 N N . GLN A 1 188 ? 20.114 0.522 -11.625 1.00 97.69 188 GLN A N 1
ATOM 1413 C CA . GLN A 1 188 ? 20.235 0.453 -10.170 1.00 97.69 188 GLN A CA 1
ATOM 1414 C C . GLN A 1 188 ? 18.873 0.158 -9.531 1.00 97.69 188 GLN A C 1
ATOM 1416 O O . GLN A 1 188 ? 17.861 0.733 -9.937 1.00 97.69 188 GLN A O 1
ATOM 1421 N N . PRO A 1 189 ? 18.819 -0.712 -8.506 1.00 97.25 189 PRO A N 1
ATOM 1422 C CA . PRO A 1 189 ? 17.597 -0.900 -7.745 1.00 97.25 189 PRO A CA 1
ATOM 1423 C C . PRO A 1 189 ? 17.289 0.374 -6.951 1.00 97.25 189 PRO A C 1
ATOM 1425 O O . PRO A 1 189 ? 18.113 0.841 -6.163 1.00 97.25 189 PRO A O 1
ATOM 1428 N N . ILE A 1 190 ? 16.089 0.910 -7.140 1.00 96.12 190 ILE A N 1
ATOM 1429 C CA . ILE A 1 190 ? 15.591 2.118 -6.473 1.00 96.12 190 ILE A CA 1
ATOM 1430 C C . ILE A 1 190 ? 14.639 1.804 -5.319 1.00 96.12 190 ILE A C 1
ATOM 1432 O O . ILE A 1 190 ? 14.496 2.619 -4.410 1.00 96.12 190 ILE A O 1
ATOM 1436 N N . ALA A 1 191 ? 14.009 0.625 -5.322 1.00 94.25 191 ALA A N 1
ATOM 1437 C CA . ALA A 1 191 ? 13.161 0.171 -4.226 1.00 94.25 191 ALA A CA 1
ATOM 1438 C C . ALA A 1 191 ? 13.092 -1.359 -4.145 1.00 94.25 191 ALA A C 1
ATOM 1440 O O . ALA A 1 191 ? 13.292 -2.072 -5.131 1.00 94.25 191 ALA A O 1
ATOM 1441 N N . TRP A 1 192 ? 12.775 -1.855 -2.951 1.00 93.31 192 TRP A N 1
ATOM 1442 C CA . TRP A 1 192 ? 12.289 -3.216 -2.760 1.00 93.31 192 TRP A CA 1
ATOM 1443 C C . TRP A 1 192 ? 10.763 -3.210 -2.838 1.00 93.31 192 TRP A C 1
ATOM 1445 O O . TRP A 1 192 ? 10.118 -2.353 -2.237 1.00 93.31 192 TRP A O 1
ATOM 1455 N N . LEU A 1 193 ? 10.198 -4.163 -3.568 1.00 92.88 193 LEU A N 1
ATOM 1456 C CA . LEU A 1 193 ? 8.768 -4.401 -3.647 1.00 92.88 193 LEU A CA 1
ATOM 1457 C C . LEU A 1 193 ? 8.427 -5.599 -2.774 1.00 92.88 193 LEU A C 1
ATOM 1459 O O . LEU A 1 193 ? 8.975 -6.690 -2.946 1.00 92.88 193 LEU A O 1
ATOM 1463 N N . TYR A 1 194 ? 7.518 -5.388 -1.831 1.00 91.25 194 TYR A N 1
ATOM 1464 C CA . TYR A 1 194 ? 7.033 -6.463 -0.983 1.00 91.25 194 TYR A CA 1
ATOM 1465 C C . TYR A 1 194 ? 6.204 -7.470 -1.789 1.00 91.25 194 TYR A C 1
ATOM 1467 O O . TYR A 1 194 ? 5.556 -7.080 -2.766 1.00 91.25 194 TYR A O 1
ATOM 1475 N N . PRO A 1 195 ? 6.200 -8.750 -1.378 1.00 90.12 195 PRO A N 1
ATOM 1476 C CA . PRO A 1 195 ? 5.283 -9.739 -1.926 1.00 90.12 195 PRO A CA 1
ATOM 1477 C C . PRO A 1 195 ? 3.847 -9.220 -1.926 1.00 90.12 195 PRO A C 1
ATOM 1479 O O . PRO A 1 195 ? 3.431 -8.566 -0.969 1.00 90.12 195 PRO A O 1
ATOM 1482 N N . GLY A 1 196 ? 3.117 -9.476 -3.007 1.00 88.19 196 GLY A N 1
ATOM 1483 C CA . GLY A 1 196 ? 1.740 -9.024 -3.170 1.00 88.19 196 GLY A CA 1
ATOM 1484 C C . GLY A 1 196 ? 1.578 -7.550 -3.553 1.00 88.19 196 GLY A C 1
ATOM 1485 O O . GLY A 1 196 ? 0.466 -7.151 -3.876 1.00 88.19 196 GLY A O 1
ATOM 1486 N N . ALA A 1 197 ? 2.637 -6.729 -3.570 1.00 90.88 197 ALA A N 1
ATOM 1487 C CA . ALA A 1 197 ? 2.519 -5.324 -3.966 1.00 90.88 197 ALA A CA 1
ATOM 1488 C C . ALA A 1 197 ? 1.855 -5.187 -5.347 1.00 90.88 197 ALA A C 1
ATOM 1490 O O . ALA A 1 197 ? 2.246 -5.864 -6.299 1.00 90.88 197 ALA A O 1
ATOM 1491 N N . ALA A 1 198 ? 0.855 -4.313 -5.455 1.00 90.81 198 ALA A N 1
ATOM 1492 C CA . ALA A 1 198 ? 0.092 -4.152 -6.687 1.00 90.81 198 ALA A CA 1
ATOM 1493 C C . ALA A 1 198 ? 0.773 -3.164 -7.642 1.00 90.81 198 ALA A C 1
ATOM 1495 O O . ALA A 1 198 ? 1.177 -2.065 -7.248 1.00 90.81 198 ALA A O 1
ATOM 1496 N N . TYR A 1 199 ? 0.849 -3.535 -8.917 1.00 93.12 199 TYR A N 1
ATOM 1497 C CA . TYR A 1 199 ? 1.41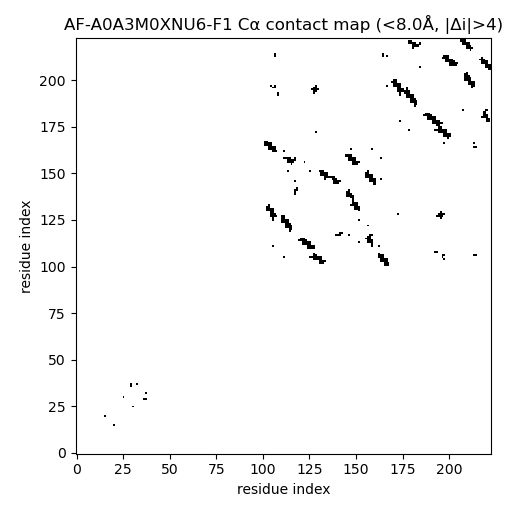4 -2.706 -9.975 1.00 93.12 199 TYR A CA 1
ATOM 1498 C C . TYR A 1 199 ? 0.625 -2.828 -11.279 1.00 93.12 199 TYR A C 1
ATOM 1500 O O . TYR A 1 199 ? 0.030 -3.859 -11.575 1.00 93.12 199 TYR A O 1
ATOM 1508 N N . HIS A 1 200 ? 0.644 -1.774 -12.084 1.00 93.62 200 HIS A N 1
ATOM 1509 C CA . HIS A 1 200 ? 0.127 -1.768 -13.446 1.00 93.62 200 HIS A CA 1
ATOM 1510 C C . HIS A 1 200 ? 1.295 -1.782 -14.434 1.00 93.62 200 HIS A C 1
ATOM 1512 O O . HIS A 1 200 ? 2.239 -1.002 -14.288 1.00 93.62 200 HIS A O 1
ATOM 1518 N N . VAL A 1 201 ? 1.235 -2.645 -15.450 1.00 95.31 201 VAL A N 1
ATOM 1519 C CA . VAL A 1 201 ? 2.251 -2.686 -16.511 1.00 95.31 201 VAL A CA 1
ATOM 1520 C C . VAL A 1 201 ? 2.011 -1.534 -17.477 1.00 95.31 201 VAL A C 1
ATOM 1522 O O . VAL A 1 201 ? 0.975 -1.462 -18.130 1.00 95.31 201 VAL A O 1
ATOM 1525 N N . VAL A 1 202 ? 2.975 -0.623 -17.559 1.00 95.88 202 VAL A N 1
ATOM 1526 C CA . VAL A 1 202 ? 2.945 0.522 -18.475 1.00 95.88 202 VAL A CA 1
ATOM 1527 C C . VAL A 1 202 ? 3.465 0.106 -19.847 1.00 95.88 202 VAL A C 1
ATOM 1529 O O . VAL A 1 202 ? 2.829 0.383 -20.860 1.00 95.88 202 VAL A O 1
ATOM 1532 N N . GLU A 1 203 ? 4.603 -0.585 -19.880 1.00 95.69 203 GLU A N 1
ATOM 1533 C CA . GLU A 1 203 ? 5.207 -1.109 -21.105 1.00 95.69 203 GLU A CA 1
ATOM 1534 C C . GLU A 1 203 ? 6.138 -2.292 -20.805 1.00 95.69 203 GLU A C 1
ATOM 1536 O O . GLU A 1 203 ? 6.467 -2.579 -19.653 1.00 95.69 203 GLU A O 1
ATOM 1541 N N . SER A 1 204 ? 6.566 -2.987 -21.858 1.00 96.75 204 SER A N 1
ATOM 1542 C CA . SER A 1 204 ? 7.490 -4.119 -21.783 1.00 96.75 204 SER A CA 1
ATOM 1543 C C . SER A 1 204 ? 8.629 -3.953 -22.786 1.00 96.75 204 SER A C 1
ATOM 1545 O O . SER A 1 204 ? 8.362 -3.650 -23.950 1.00 96.75 204 SER A O 1
ATOM 1547 N N . SER A 1 205 ? 9.867 -4.222 -22.372 1.00 96.75 205 SER A N 1
ATOM 1548 C CA . SER A 1 205 ? 11.051 -4.192 -23.242 1.00 96.75 205 SER A CA 1
ATOM 1549 C C . SER A 1 205 ? 12.053 -5.254 -22.810 1.00 96.75 205 SER A C 1
ATOM 1551 O O . SER A 1 205 ? 12.443 -5.284 -21.651 1.00 96.75 205 SER A O 1
ATOM 1553 N N . ASP A 1 206 ? 12.478 -6.125 -23.727 1.00 94.94 206 ASP A N 1
ATOM 1554 C CA . ASP A 1 206 ? 13.589 -7.074 -23.520 1.00 94.94 206 ASP A CA 1
ATOM 1555 C C . ASP A 1 206 ? 13.533 -7.885 -22.208 1.00 94.94 206 ASP A C 1
ATOM 1557 O O . ASP A 1 206 ? 14.531 -8.080 -21.518 1.00 94.94 206 ASP A O 1
ATOM 1561 N N . GLY A 1 207 ? 12.342 -8.375 -21.846 1.00 95.88 207 GLY A N 1
ATOM 1562 C CA . GLY A 1 207 ? 12.131 -9.160 -20.621 1.00 95.88 207 GLY A CA 1
ATOM 1563 C C . GLY A 1 207 ? 12.017 -8.330 -19.338 1.00 95.88 207 GLY A C 1
ATOM 1564 O O . GLY A 1 207 ? 11.915 -8.903 -18.255 1.00 95.88 207 GLY A O 1
ATOM 1565 N N . TRP A 1 208 ? 11.993 -7.005 -19.457 1.00 98.00 208 TRP A N 1
ATOM 1566 C CA . TRP A 1 208 ? 11.674 -6.065 -18.393 1.00 98.00 208 TRP A CA 1
ATOM 1567 C C . TRP A 1 208 ? 10.264 -5.502 -18.563 1.00 98.00 208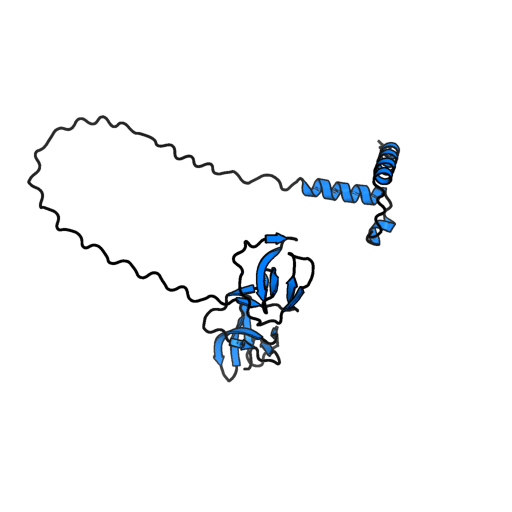 TRP A C 1
ATOM 1569 O O . TRP A 1 208 ? 9.787 -5.300 -19.684 1.00 98.00 208 TRP A O 1
ATOM 1579 N N . LEU A 1 209 ? 9.611 -5.217 -17.441 1.00 98.06 209 LEU A N 1
ATOM 1580 C CA . LEU A 1 209 ? 8.326 -4.527 -17.392 1.00 98.06 209 LEU A CA 1
ATOM 1581 C C . LEU A 1 209 ? 8.528 -3.167 -16.735 1.00 98.06 209 LEU A C 1
ATOM 1583 O O . LEU A 1 209 ? 8.983 -3.103 -15.595 1.00 98.06 209 LEU A O 1
ATOM 1587 N N . HIS A 1 210 ? 8.177 -2.090 -17.427 1.00 97.69 210 HIS A N 1
ATOM 1588 C CA . HIS A 1 210 ? 8.031 -0.787 -16.793 1.00 97.69 210 HIS A CA 1
ATOM 1589 C C . HIS A 1 210 ? 6.661 -0.750 -16.127 1.00 97.69 210 HIS A C 1
ATOM 1591 O O . HIS A 1 210 ? 5.636 -0.993 -16.773 1.00 97.69 210 HIS A O 1
ATOM 1597 N N . VAL A 1 211 ? 6.636 -0.483 -14.829 1.00 97.12 211 VAL 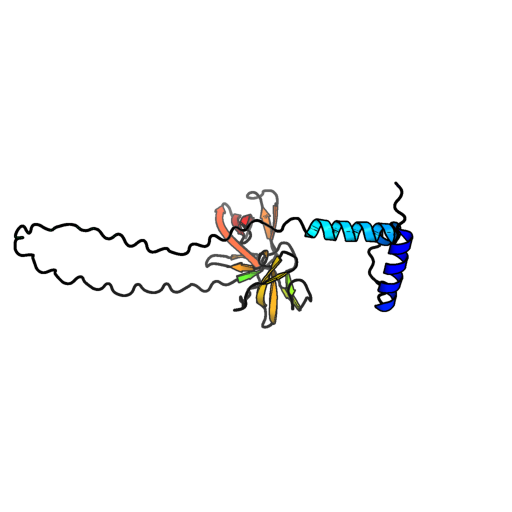A N 1
ATOM 1598 C CA . VAL A 1 211 ? 5.434 -0.587 -14.010 1.00 97.12 211 VAL A CA 1
ATOM 1599 C C . VAL A 1 211 ? 5.175 0.695 -13.240 1.00 97.12 211 VAL A C 1
ATOM 1601 O O . VAL A 1 211 ? 6.095 1.431 -12.882 1.00 97.12 211 VAL A O 1
ATOM 1604 N N . SER A 1 212 ? 3.900 0.942 -12.962 1.00 94.69 212 SER A N 1
ATOM 1605 C CA . SER A 1 212 ? 3.436 1.989 -12.060 1.00 94.69 212 SER A CA 1
ATOM 1606 C C . SER A 1 212 ? 2.777 1.340 -10.848 1.00 94.69 212 SER A C 1
ATOM 1608 O O . SER A 1 212 ? 1.893 0.494 -10.986 1.00 94.69 212 SER A O 1
ATOM 1610 N N . LEU A 1 213 ? 3.237 1.708 -9.658 1.00 92.19 213 LEU A N 1
ATOM 1611 C CA . LEU A 1 213 ? 2.683 1.269 -8.383 1.00 92.19 213 LEU A CA 1
ATOM 1612 C C . LEU A 1 213 ? 1.467 2.120 -8.001 1.00 92.19 213 LEU A C 1
ATOM 1614 O O . LEU A 1 213 ? 1.319 3.259 -8.444 1.00 92.19 213 LEU A O 1
ATOM 1618 N N . VAL A 1 214 ? 0.618 1.583 -7.123 1.00 87.00 214 VAL A N 1
ATOM 1619 C CA . VAL A 1 214 ? -0.568 2.295 -6.609 1.00 87.00 214 VAL A CA 1
ATOM 1620 C C . VAL A 1 214 ? -0.232 3.553 -5.796 1.00 87.00 214 VAL A C 1
ATOM 1622 O O . VAL A 1 214 ? -1.040 4.475 -5.747 1.00 87.00 214 VAL A O 1
ATOM 1625 N N . ASP A 1 215 ? 0.969 3.626 -5.212 1.00 83.75 215 ASP A N 1
ATOM 1626 C CA 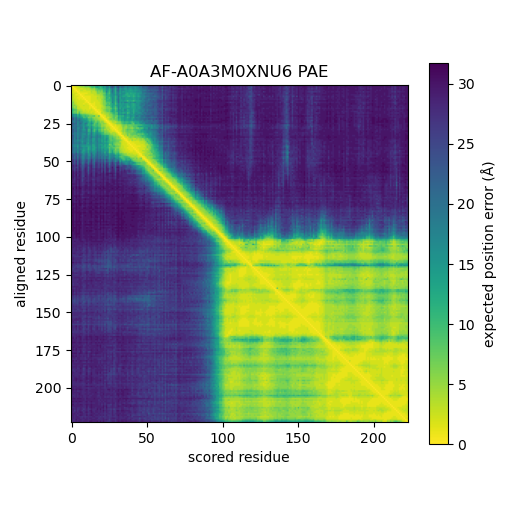. ASP A 1 215 ? 1.478 4.793 -4.473 1.00 83.75 215 ASP A CA 1
ATOM 1627 C C . ASP A 1 215 ? 2.087 5.877 -5.392 1.00 83.75 215 ASP A C 1
ATOM 1629 O O . ASP A 1 215 ? 2.606 6.888 -4.916 1.00 83.75 215 ASP A O 1
ATOM 1633 N N . GLY A 1 216 ? 2.031 5.677 -6.715 1.00 89.19 216 GLY A N 1
ATOM 1634 C CA . GLY A 1 216 ? 2.532 6.605 -7.729 1.00 89.19 216 GLY A CA 1
ATOM 1635 C C . GLY A 1 216 ? 4.012 6.440 -8.080 1.00 89.19 216 GLY A C 1
ATOM 1636 O O . GLY A 1 216 ? 4.486 7.098 -9.012 1.00 89.19 216 GLY A O 1
ATOM 1637 N N . LYS A 1 217 ? 4.759 5.560 -7.400 1.00 91.75 217 LYS A N 1
ATOM 1638 C CA . LYS A 1 217 ? 6.127 5.219 -7.821 1.00 91.75 217 LYS A CA 1
ATOM 1639 C C . LYS A 1 217 ? 6.095 4.475 -9.160 1.00 91.75 217 LYS A C 1
ATOM 1641 O O . LYS A 1 217 ? 5.124 3.802 -9.504 1.00 91.75 217 LYS A O 1
ATOM 1646 N N . SER A 1 218 ? 7.175 4.581 -9.924 1.00 96.69 218 SER A N 1
ATOM 1647 C CA . SER A 1 218 ? 7.346 3.851 -11.183 1.00 96.69 218 SER A CA 1
ATOM 1648 C C . SER A 1 218 ? 8.794 3.428 -11.378 1.00 96.69 218 SER A C 1
ATOM 1650 O O . SER A 1 218 ? 9.702 3.970 -10.744 1.00 96.69 218 SER A O 1
ATOM 1652 N N . GLY A 1 219 ? 8.992 2.417 -12.215 1.00 97.50 219 GLY A N 1
ATOM 1653 C CA . GLY A 1 219 ? 10.304 1.865 -12.524 1.00 97.50 219 GLY A CA 1
ATOM 1654 C C . GLY A 1 219 ? 10.186 0.509 -13.203 1.00 97.50 219 GLY A C 1
ATOM 1655 O O . GLY A 1 219 ? 9.099 0.080 -13.587 1.00 97.50 219 GLY A O 1
ATOM 1656 N N . TRP A 1 220 ? 11.309 -0.170 -13.360 1.00 98.31 220 TRP A N 1
ATOM 1657 C CA . TRP A 1 220 ? 11.400 -1.425 -14.091 1.00 98.31 220 TRP A CA 1
ATOM 1658 C C . TRP A 1 220 ? 11.459 -2.614 -13.140 1.00 98.31 220 TRP A C 1
ATOM 1660 O O . TRP A 1 220 ? 12.168 -2.576 -12.138 1.00 98.31 220 TRP A O 1
ATOM 1670 N N . ILE A 1 221 ? 10.735 -3.682 -13.458 1.00 97.44 221 ILE A N 1
ATOM 1671 C CA . ILE A 1 221 ? 10.812 -4.966 -12.761 1.00 97.44 221 ILE A CA 1
ATOM 1672 C C . ILE A 1 221 ? 11.133 -6.076 -13.752 1.00 97.44 221 ILE A C 1
ATOM 1674 O O . ILE A 1 221 ? 10.857 -5.969 -14.951 1.00 97.44 221 ILE A O 1
ATOM 1678 N N . ARG A 1 222 ? 11.681 -7.166 -13.223 1.00 94.69 222 ARG A N 1
ATOM 1679 C CA . ARG A 1 222 ? 11.827 -8.417 -13.952 1.00 94.69 222 ARG A CA 1
ATOM 1680 C C . ARG A 1 222 ? 10.763 -9.396 -13.436 1.00 94.69 222 ARG A C 1
ATOM 1682 O O . ARG A 1 222 ? 10.798 -9.672 -12.236 1.00 94.69 222 ARG A O 1
ATOM 1689 N N . PRO A 1 223 ? 9.806 -9.817 -14.280 1.00 85.19 223 PRO A N 1
ATOM 1690 C CA . PRO A 1 223 ? 8.750 -10.748 -13.893 1.00 85.19 223 PRO A CA 1
ATOM 1691 C C . PRO A 1 223 ? 9.280 -12.162 -13.634 1.00 85.19 223 PRO A C 1
ATOM 1693 O O . PRO A 1 223 ? 10.391 -12.489 -14.123 1.00 85.19 223 PRO A O 1
#

Mean predicted aligned error: 18.84 Å

Foldseek 3Di:
DDDPCVVVVVVVVVVCVVVVDDPPDDDPVVVPCPPVNVVVVVVVVVVVVPPPPDDDPPPPPDDDDDDDDDDDDDDDDDDDDDDDDDDDDDDDDDDDDDPDDFWKWFDDLDWWFFAADPPDHGPDTDFGLFIKAFDPDDWDADPNFTWTWIDGPNDTGTTTPLGIFGDDPQKDWAAQVWWFFAAAVVHDGPGTGGGNFIWHFPDDDDQWTWIAGRSGDIGITRD

Nearest PDB structures (foldseek):
  3npf-assembly1_B  TM=6.347E-01  e=2.153E-05  Bacteroides ovatus ATCC 8483
  4r0k-assembly1_A  TM=6.717E-01  e=3.875E-05  Bacteroides thetaiotaomicron VPI-5482
  3pvq-assembly1_B  TM=6.778E-01  e=5.340E-05  Bacteroides thetaiotaomicron VPI-5482
  6b27-assembly2_B  TM=5.763E-01  e=8.553E-03  Homo sapiens
  6b27-assembly4_D  TM=5.439E-01  e=1.179E-02  Homo sapiens

pLDDT: mean 76.05, std 19.23, range [39.78, 98.31]